Protein AF-A0A497QRM3-F1 (afdb_monomer)

Structure (mmCIF, N/CA/C/O backbone):
data_AF-A0A497QRM3-F1
#
_entry.id   AF-A0A497QRM3-F1
#
loop_
_atom_site.group_PDB
_atom_site.id
_atom_site.type_symbol
_atom_site.label_atom_id
_atom_site.label_alt_id
_atom_site.label_comp_id
_atom_site.label_asym_id
_atom_site.label_entity_id
_atom_site.label_seq_id
_atom_site.pdbx_PDB_ins_code
_atom_site.Cartn_x
_atom_site.Cartn_y
_atom_site.Cartn_z
_atom_site.occupancy
_atom_site.B_iso_or_equiv
_atom_site.auth_seq_id
_atom_site.auth_comp_id
_atom_site.auth_asym_id
_atom_site.auth_atom_id
_atom_site.pdbx_PDB_model_num
ATOM 1 N N . MET A 1 1 ? -34.337 -1.197 5.420 1.00 58.81 1 MET A N 1
ATOM 2 C CA . MET A 1 1 ? -33.550 -1.291 4.171 1.00 58.81 1 MET A CA 1
ATOM 3 C C . MET A 1 1 ? -32.220 -1.954 4.493 1.00 58.81 1 MET A C 1
ATOM 5 O O . MET A 1 1 ? -31.544 -1.478 5.399 1.00 58.81 1 MET A O 1
ATOM 9 N N . LEU A 1 2 ? -31.901 -3.065 3.823 1.00 66.12 2 LEU A N 1
ATOM 10 C CA . LEU A 1 2 ? -30.620 -3.766 3.937 1.00 66.12 2 LEU A CA 1
ATOM 11 C C . LEU A 1 2 ? -29.773 -3.388 2.720 1.00 66.12 2 LEU A C 1
ATOM 13 O O . LEU A 1 2 ? -30.193 -3.632 1.592 1.00 66.12 2 LEU A O 1
ATOM 17 N N . VAL A 1 3 ? -28.599 -2.804 2.939 1.00 78.94 3 VAL A N 1
ATOM 18 C CA . VAL A 1 3 ? -27.623 -2.558 1.869 1.00 78.94 3 VAL A CA 1
ATOM 19 C C . VAL A 1 3 ? -26.417 -3.442 2.137 1.00 78.94 3 VAL A C 1
ATOM 21 O O . VAL A 1 3 ? -25.733 -3.263 3.143 1.00 78.94 3 VAL A O 1
ATOM 24 N N . ALA A 1 4 ? -26.168 -4.405 1.250 1.00 84.12 4 ALA A N 1
ATOM 25 C CA . ALA A 1 4 ? -25.024 -5.300 1.346 1.00 84.12 4 ALA A CA 1
ATOM 26 C C . ALA A 1 4 ? -23.998 -4.976 0.253 1.00 84.12 4 ALA A C 1
ATOM 28 O O . ALA A 1 4 ? -24.329 -4.944 -0.931 1.00 84.12 4 ALA A O 1
ATOM 29 N N . ARG A 1 5 ? -22.736 -4.769 0.638 1.00 90.69 5 ARG A N 1
ATOM 30 C CA . ARG A 1 5 ? -21.610 -4.576 -0.285 1.00 90.69 5 ARG A CA 1
ATOM 31 C C . ARG A 1 5 ? -20.596 -5.689 -0.069 1.00 90.69 5 ARG A C 1
ATOM 33 O O . ARG A 1 5 ? -20.066 -5.834 1.029 1.00 90.69 5 ARG A O 1
ATOM 40 N N . THR A 1 6 ? -20.303 -6.454 -1.118 1.00 92.62 6 THR A N 1
ATOM 41 C CA . THR A 1 6 ? -19.257 -7.487 -1.089 1.00 92.62 6 THR A CA 1
ATOM 42 C C . THR A 1 6 ? -18.075 -7.060 -1.947 1.00 92.62 6 THR A C 1
ATOM 44 O O . THR A 1 6 ? -18.262 -6.682 -3.099 1.00 92.62 6 THR A O 1
ATOM 47 N N . PHE A 1 7 ? -16.863 -7.137 -1.404 1.00 94.56 7 PHE A N 1
ATOM 48 C CA . PHE A 1 7 ? -15.629 -6.796 -2.115 1.00 94.56 7 PHE A CA 1
ATOM 49 C C . PHE A 1 7 ? -14.446 -7.629 -1.612 1.00 94.56 7 PHE A C 1
ATOM 51 O O . PHE A 1 7 ? -14.543 -8.322 -0.597 1.00 94.56 7 PHE A O 1
ATOM 58 N N . LYS A 1 8 ? -13.325 -7.584 -2.337 1.00 97.06 8 LYS A N 1
ATOM 59 C CA . LYS A 1 8 ? -12.059 -8.180 -1.897 1.00 97.06 8 LYS A CA 1
ATOM 60 C C . LYS A 1 8 ? -11.107 -7.088 -1.423 1.00 97.06 8 LYS A C 1
ATOM 62 O O . LYS A 1 8 ? -11.097 -5.991 -1.976 1.00 97.06 8 LYS A O 1
ATOM 67 N N . ARG A 1 9 ? -10.289 -7.389 -0.419 1.00 96.94 9 ARG A N 1
ATOM 68 C CA . ARG A 1 9 ? -9.203 -6.516 0.037 1.00 96.94 9 ARG A CA 1
ATOM 69 C C . ARG A 1 9 ? -7.973 -7.323 0.416 1.00 96.94 9 ARG A C 1
ATOM 71 O O . ARG A 1 9 ? -8.092 -8.479 0.811 1.00 96.94 9 ARG A O 1
ATOM 78 N N . ILE A 1 10 ? -6.814 -6.684 0.372 1.00 98.19 10 ILE A N 1
ATOM 79 C CA . ILE A 1 10 ? -5.577 -7.190 0.959 1.00 98.19 10 ILE A CA 1
ATOM 80 C C . ILE A 1 10 ? -5.345 -6.406 2.249 1.00 98.19 10 ILE A C 1
ATOM 82 O O . ILE A 1 10 ? -5.190 -5.186 2.211 1.00 98.19 10 ILE A O 1
ATOM 86 N N . LYS A 1 11 ? -5.367 -7.089 3.394 1.00 97.88 11 LYS A N 1
ATOM 87 C CA . LYS A 1 11 ? -5.020 -6.517 4.699 1.00 97.88 11 LYS A CA 1
ATOM 88 C C . LYS A 1 11 ? -3.548 -6.791 4.972 1.00 97.88 11 LYS A C 1
ATOM 90 O O . LYS A 1 11 ? -3.123 -7.941 4.919 1.00 97.88 11 LYS A O 1
ATOM 95 N N . ILE A 1 12 ? -2.794 -5.741 5.270 1.00 98.00 12 ILE A N 1
ATOM 96 C CA . ILE A 1 12 ? -1.349 -5.807 5.479 1.00 98.00 12 ILE A CA 1
ATOM 97 C C . ILE A 1 12 ? -1.048 -5.260 6.866 1.00 98.00 12 ILE A C 1
ATOM 99 O O . ILE A 1 12 ? -1.447 -4.145 7.195 1.00 98.00 12 ILE A O 1
ATOM 103 N N . GLN A 1 13 ? -0.347 -6.047 7.670 1.00 97.62 13 GLN A N 1
ATOM 104 C CA . GLN A 1 13 ? 0.251 -5.611 8.922 1.00 97.62 13 GLN A CA 1
ATOM 105 C C . GLN A 1 13 ? 1.753 -5.479 8.709 1.00 97.62 13 GLN A C 1
ATOM 107 O O . GLN A 1 13 ? 2.416 -6.421 8.272 1.00 97.62 13 GLN A O 1
ATOM 112 N N . ALA A 1 14 ? 2.282 -4.302 9.015 1.00 95.62 14 ALA A N 1
ATOM 113 C CA . ALA A 1 14 ? 3.684 -3.992 8.841 1.00 95.62 14 ALA A CA 1
ATOM 114 C C . ALA A 1 14 ? 4.231 -3.222 10.040 1.00 95.62 14 ALA A C 1
ATOM 116 O O . ALA A 1 14 ? 3.503 -2.542 10.762 1.00 95.62 14 ALA A O 1
ATOM 117 N N . LYS A 1 15 ? 5.543 -3.293 10.224 1.00 94.06 15 LYS A N 1
ATOM 118 C CA . LYS A 1 15 ? 6.287 -2.550 11.232 1.00 94.06 15 LYS A CA 1
ATOM 119 C C . LYS A 1 15 ? 7.339 -1.692 10.548 1.00 94.06 15 LYS A C 1
ATOM 121 O O . LYS A 1 15 ? 8.057 -2.166 9.674 1.00 94.06 15 LYS A O 1
ATOM 126 N N . THR A 1 16 ? 7.465 -0.444 10.976 1.00 90.38 16 THR A N 1
ATOM 127 C CA . THR A 1 16 ? 8.602 0.411 10.624 1.00 90.38 16 THR A CA 1
ATOM 128 C C . THR A 1 16 ? 9.334 0.815 11.900 1.00 90.38 16 THR A C 1
ATOM 130 O O . THR A 1 16 ? 8.678 1.261 12.840 1.00 90.38 16 THR A O 1
ATOM 133 N N . PRO A 1 17 ? 10.666 0.647 12.007 1.00 87.06 17 PRO A N 1
ATOM 134 C CA . PRO A 1 17 ? 11.413 1.190 13.139 1.00 87.06 17 PRO A CA 1
ATOM 135 C C . PRO A 1 17 ? 11.273 2.713 13.206 1.00 87.06 17 PRO A C 1
ATOM 137 O O . PRO A 1 17 ? 10.992 3.270 14.262 1.00 87.06 17 PRO A O 1
ATOM 140 N N . ILE A 1 18 ? 11.419 3.370 12.054 1.00 86.94 18 ILE A N 1
ATOM 141 C CA . ILE A 1 18 ? 11.209 4.802 11.876 1.00 86.94 18 ILE A CA 1
ATOM 142 C C . ILE A 1 18 ? 10.975 5.091 10.392 1.00 86.94 18 ILE A C 1
ATOM 144 O O . ILE A 1 18 ? 11.710 4.586 9.551 1.00 86.94 18 ILE A O 1
ATOM 148 N N . ALA A 1 19 ? 10.000 5.926 10.049 1.00 83.50 19 ALA A N 1
ATOM 149 C CA . ALA A 1 19 ? 9.805 6.482 8.711 1.00 83.50 19 ALA A CA 1
ATOM 150 C C . ALA A 1 19 ? 9.726 8.009 8.808 1.00 83.50 19 ALA A C 1
ATOM 152 O O . ALA A 1 19 ? 9.001 8.535 9.653 1.00 83.50 19 ALA A O 1
ATOM 153 N N . LYS A 1 20 ? 10.488 8.716 7.962 1.00 77.75 20 LYS A N 1
ATOM 154 C CA . LYS A 1 20 ? 10.635 10.181 7.999 1.00 77.75 20 LYS A CA 1
ATOM 155 C C . LYS A 1 20 ? 10.059 10.848 6.738 1.00 77.75 20 LYS A C 1
ATOM 157 O O . LYS A 1 20 ? 10.139 10.257 5.655 1.00 77.75 20 LYS A O 1
ATOM 162 N N . PRO A 1 21 ? 9.511 12.074 6.848 1.00 67.38 21 PRO A N 1
ATOM 163 C CA . PRO A 1 21 ? 9.055 12.851 5.700 1.00 67.38 21 PRO A CA 1
ATOM 164 C C . PRO A 1 21 ? 10.223 13.206 4.775 1.00 67.38 21 PRO A C 1
ATOM 166 O O . PRO A 1 21 ? 11.391 13.204 5.170 1.00 67.38 21 PRO A O 1
ATOM 169 N N . GLY A 1 22 ? 9.914 13.478 3.507 1.00 59.09 22 GLY A N 1
ATOM 170 C CA . GLY A 1 22 ? 10.913 13.964 2.561 1.00 59.09 22 GLY A CA 1
ATOM 171 C C . GLY A 1 22 ? 11.221 15.435 2.827 1.00 59.09 22 GLY A C 1
ATOM 172 O O . GLY A 1 22 ? 10.291 16.235 2.815 1.00 59.09 22 GLY A O 1
ATOM 173 N N . ASN A 1 23 ? 12.498 15.785 3.039 1.00 49.03 23 ASN A N 1
ATOM 174 C CA . ASN A 1 23 ? 12.939 17.172 3.226 1.00 49.03 23 ASN A CA 1
ATOM 175 C C . ASN A 1 23 ? 12.412 18.066 2.089 1.00 49.03 23 ASN A C 1
ATOM 177 O O . ASN A 1 23 ? 12.850 17.934 0.944 1.00 49.03 23 ASN A O 1
ATOM 181 N N . GLY A 1 24 ? 11.519 19.001 2.411 1.00 42.22 24 GLY A N 1
ATOM 182 C CA . GLY A 1 24 ? 11.234 20.143 1.552 1.00 42.22 24 GLY A CA 1
ATOM 183 C C . GLY A 1 24 ? 12.350 21.166 1.730 1.00 42.22 24 GLY A C 1
ATOM 184 O O . GLY A 1 24 ? 12.341 21.919 2.693 1.00 42.22 24 GLY A O 1
ATOM 185 N N . VAL A 1 25 ? 13.331 21.186 0.826 1.00 35.75 25 VAL A N 1
ATOM 186 C CA . VAL A 1 25 ? 14.406 22.202 0.836 1.00 35.75 25 VAL A CA 1
ATOM 187 C C . VAL A 1 25 ? 13.917 23.535 0.233 1.00 35.75 25 VAL A C 1
ATOM 189 O O . VAL A 1 25 ? 14.656 24.509 0.180 1.00 35.75 25 VAL A O 1
ATOM 192 N N . ILE A 1 26 ? 12.658 23.618 -0.212 1.00 32.72 26 ILE A N 1
ATOM 193 C CA . ILE A 1 26 ? 12.137 24.766 -0.962 1.00 32.72 26 ILE A CA 1
ATOM 194 C C . ILE A 1 26 ? 10.894 25.324 -0.263 1.00 32.72 26 ILE A C 1
ATOM 196 O O . ILE A 1 26 ? 9.884 24.631 -0.132 1.00 32.72 26 ILE A O 1
ATOM 200 N N . ARG A 1 27 ? 10.952 26.598 0.156 1.00 30.22 27 ARG A N 1
ATOM 201 C CA . ARG A 1 27 ? 9.766 27.389 0.537 1.00 30.22 27 ARG A CA 1
ATOM 202 C C . ARG A 1 27 ? 8.750 27.340 -0.611 1.00 30.22 27 ARG A C 1
ATOM 204 O O . ARG A 1 27 ? 9.076 27.740 -1.720 1.00 30.22 27 ARG A O 1
ATOM 211 N N . GLY A 1 28 ? 7.536 26.862 -0.342 1.00 35.69 28 GLY A N 1
ATOM 212 C CA . GLY A 1 28 ? 6.457 26.789 -1.339 1.00 35.69 28 GLY A CA 1
ATOM 213 C C . GLY A 1 28 ? 6.497 25.568 -2.268 1.00 35.69 28 GLY A C 1
ATOM 214 O O . GLY A 1 28 ? 5.589 25.399 -3.074 1.00 35.69 28 GLY A O 1
ATOM 215 N N . GLY A 1 29 ? 7.496 24.686 -2.149 1.00 32.06 29 GLY A N 1
ATOM 216 C CA . GLY A 1 29 ? 7.465 23.370 -2.790 1.00 32.06 29 GLY A CA 1
ATOM 217 C C . GLY A 1 29 ? 6.672 22.390 -1.930 1.00 32.06 29 GLY A C 1
ATOM 218 O O . GLY A 1 29 ? 6.820 22.419 -0.711 1.00 32.06 29 GLY A O 1
ATOM 219 N N . ASN A 1 30 ? 5.845 21.537 -2.549 1.00 36.41 30 ASN A N 1
ATOM 220 C CA . ASN A 1 30 ? 5.084 20.470 -1.886 1.00 36.41 30 ASN A CA 1
ATOM 221 C C . ASN A 1 30 ? 5.940 19.781 -0.816 1.00 36.41 30 ASN A C 1
ATOM 223 O O . ASN A 1 30 ? 6.781 18.935 -1.130 1.00 36.41 30 ASN A O 1
ATOM 227 N N . THR A 1 31 ? 5.731 20.136 0.452 1.00 44.78 31 THR A N 1
ATOM 228 C CA . THR A 1 31 ? 6.299 19.400 1.570 1.00 44.78 31 THR A CA 1
ATOM 229 C C . THR A 1 31 ? 5.762 17.983 1.441 1.00 44.78 31 THR A C 1
ATOM 231 O O . THR A 1 31 ? 4.558 17.734 1.533 1.00 44.78 31 THR A O 1
ATOM 234 N N . THR A 1 32 ? 6.641 17.029 1.126 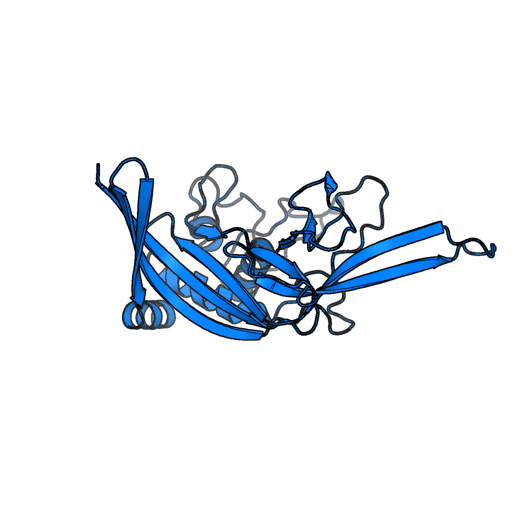1.00 51.91 32 THR A N 1
ATOM 235 C CA . THR A 1 32 ? 6.310 15.601 1.132 1.00 51.91 32 THR A CA 1
ATOM 236 C C . THR A 1 32 ? 6.131 15.153 2.576 1.00 51.91 32 THR A C 1
ATOM 238 O O . THR A 1 32 ? 6.960 14.450 3.154 1.00 51.91 32 THR A O 1
ATOM 241 N N . ASN A 1 33 ? 5.036 15.618 3.169 1.00 60.91 33 ASN A N 1
ATOM 242 C CA . ASN A 1 33 ? 4.588 15.268 4.495 1.00 60.91 33 ASN A CA 1
ATOM 243 C C . ASN A 1 33 ? 4.260 13.777 4.491 1.00 60.91 33 ASN A C 1
ATOM 245 O O . ASN A 1 33 ? 3.348 13.329 3.792 1.00 60.91 33 ASN A O 1
ATOM 249 N N . LEU A 1 34 ? 5.006 13.009 5.282 1.00 71.06 34 L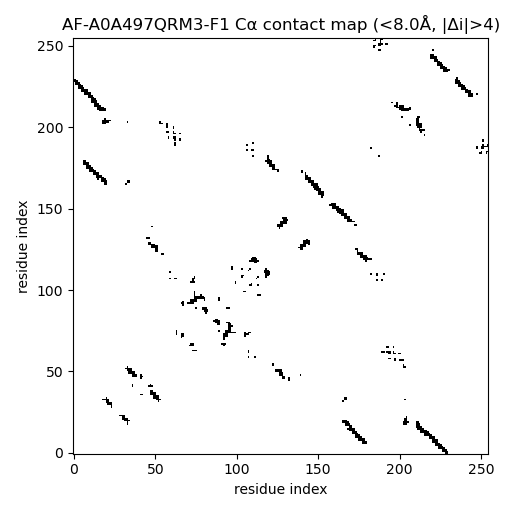EU A N 1
ATOM 250 C CA . LEU A 1 34 ? 4.671 11.619 5.581 1.00 71.06 34 LEU A CA 1
ATOM 251 C C . LEU A 1 34 ? 3.338 11.536 6.337 1.00 71.06 34 LEU A C 1
ATOM 253 O O . LEU A 1 34 ? 2.566 10.604 6.129 1.00 71.06 34 LEU A O 1
ATOM 257 N N . LEU A 1 35 ? 3.073 12.539 7.177 1.00 72.94 35 LEU A N 1
ATOM 258 C CA . LEU A 1 35 ? 1.853 12.701 7.952 1.00 72.94 35 LEU A CA 1
ATOM 259 C C . LEU A 1 35 ? 1.145 13.995 7.555 1.00 72.94 35 LEU A C 1
ATOM 261 O O . LEU A 1 35 ? 1.702 15.077 7.717 1.00 72.94 35 LEU A O 1
ATOM 265 N N . LEU A 1 36 ? -0.092 13.892 7.076 1.00 73.81 36 LEU A N 1
ATOM 266 C CA . LEU A 1 36 ? -0.973 15.041 6.868 1.00 73.81 36 LEU A CA 1
ATOM 267 C C . LEU A 1 36 ? -1.900 15.188 8.077 1.00 73.81 36 LEU A C 1
ATOM 269 O O . LEU A 1 36 ? -2.546 14.213 8.456 1.00 73.81 36 LEU A O 1
ATOM 273 N N . ALA A 1 37 ? -1.979 16.375 8.680 1.00 70.56 37 ALA A N 1
ATOM 274 C CA . ALA A 1 37 ? -2.951 16.635 9.741 1.00 70.56 37 ALA A CA 1
ATOM 275 C C . ALA A 1 37 ? -4.377 16.443 9.199 1.00 70.56 37 ALA A C 1
ATOM 277 O O . ALA A 1 37 ? -4.728 17.005 8.167 1.00 70.56 37 ALA A O 1
ATOM 278 N N . TYR A 1 38 ? -5.182 15.620 9.875 1.00 62.25 38 TYR A N 1
ATOM 279 C CA . TYR A 1 38 ? -6.547 15.304 9.442 1.00 62.25 38 TYR A CA 1
ATOM 280 C C . TYR A 1 38 ? -7.540 16.441 9.757 1.00 62.25 38 TYR A C 1
ATOM 282 O O . TYR A 1 38 ? -8.545 16.568 9.073 1.00 62.25 38 TYR A O 1
ATOM 290 N N . ASN A 1 39 ? -7.220 17.301 10.736 1.00 58.09 39 ASN A N 1
ATOM 291 C CA . ASN A 1 39 ? -7.939 18.539 11.059 1.00 58.09 39 ASN A CA 1
ATOM 292 C C . ASN A 1 39 ? -6.923 19.695 11.144 1.00 58.09 39 ASN A C 1
ATOM 294 O O . ASN A 1 39 ? -6.034 19.656 11.998 1.00 58.09 39 ASN A O 1
ATOM 298 N N . GLU A 1 40 ? -7.050 20.726 10.302 1.00 45.75 40 GLU A N 1
ATOM 299 C CA . GLU A 1 40 ? -6.100 21.859 10.223 1.00 45.75 40 GLU A CA 1
ATOM 300 C C . GLU A 1 40 ? -5.944 22.614 11.559 1.00 45.75 40 GLU A C 1
ATOM 302 O O . GLU A 1 40 ? -4.863 23.091 11.892 1.00 45.75 40 GLU A O 1
ATOM 307 N N . GLN A 1 41 ? -6.983 22.632 12.402 1.00 41.19 41 GLN A N 1
ATOM 308 C CA . GLN A 1 41 ? -6.960 23.292 13.718 1.00 41.19 41 GLN A CA 1
ATOM 309 C C . GLN A 1 41 ? -6.201 22.522 14.821 1.00 41.19 41 GLN A C 1
ATOM 311 O O . GLN A 1 41 ? -6.084 23.012 15.957 1.00 41.19 41 GLN A O 1
ATOM 316 N N . ALA A 1 42 ? -5.715 21.313 14.524 1.00 43.66 42 ALA A N 1
ATOM 317 C CA . ALA A 1 42 ? -5.073 20.425 15.489 1.00 43.66 42 ALA A CA 1
ATOM 318 C C . ALA A 1 42 ? -3.548 20.368 15.360 1.00 43.66 42 ALA A C 1
ATOM 320 O O . ALA A 1 42 ? -2.919 19.778 16.229 1.00 43.66 42 ALA A O 1
ATOM 321 N N . GLU A 1 43 ? -2.931 20.960 14.332 1.00 44.91 43 GLU A N 1
ATOM 322 C CA . GLU A 1 43 ? -1.500 20.779 14.088 1.00 44.91 43 GLU A CA 1
ATOM 323 C C . GLU A 1 43 ? -0.643 21.148 15.317 1.00 44.91 43 GLU A C 1
ATOM 325 O O . GLU A 1 43 ? -0.494 22.307 15.692 1.00 44.91 43 GLU A O 1
ATOM 330 N N . GLY A 1 44 ? -0.064 20.132 15.967 1.00 49.69 44 GLY A N 1
ATOM 331 C CA . GLY A 1 44 ? 0.808 20.308 17.135 1.00 49.69 44 GLY A CA 1
ATOM 332 C C . GLY A 1 44 ? 0.109 20.270 18.494 1.00 49.69 44 GLY A C 1
ATOM 333 O O . GLY A 1 44 ? 0.789 20.435 19.502 1.00 49.69 44 GLY A O 1
ATOM 334 N N . LYS A 1 45 ? -1.202 20.005 18.551 1.00 51.72 45 LYS A N 1
ATOM 335 C CA . LYS A 1 45 ? -1.936 19.787 19.807 1.00 51.72 45 LYS A CA 1
ATOM 336 C C . LYS A 1 45 ? -1.922 18.308 20.212 1.00 51.72 45 LYS A C 1
ATOM 338 O O . LYS A 1 45 ? -1.960 17.413 19.359 1.00 51.72 45 LYS A O 1
ATOM 343 N N . ALA A 1 46 ? -1.915 18.040 21.519 1.00 49.00 46 ALA A N 1
ATOM 344 C CA . ALA A 1 46 ? -2.224 16.713 22.048 1.00 49.00 46 ALA A CA 1
ATOM 345 C C . ALA A 1 46 ? -3.611 16.282 21.527 1.00 49.00 46 ALA A C 1
ATOM 347 O O . ALA A 1 46 ? -4.562 17.051 21.614 1.00 49.00 46 ALA A O 1
ATOM 348 N N . GLY A 1 47 ? -3.718 15.097 20.919 1.00 57.38 47 GLY A N 1
ATOM 349 C CA . GLY A 1 47 ? -4.963 14.607 20.303 1.00 57.38 47 GLY A CA 1
ATOM 350 C C . GLY A 1 47 ? -5.010 14.679 18.772 1.00 57.38 47 GLY A C 1
ATOM 351 O O . GLY A 1 47 ? -6.006 14.276 18.176 1.00 57.38 47 GLY A O 1
ATOM 352 N N . SER A 1 48 ? -3.954 15.175 18.120 1.00 74.75 48 SER A N 1
ATOM 353 C CA . SER A 1 48 ? -3.897 15.276 16.657 1.00 74.75 48 SER A CA 1
ATOM 354 C C . SER A 1 48 ? -4.007 13.918 15.959 1.00 74.75 48 SER A C 1
ATOM 356 O O . SER A 1 48 ? -3.280 12.979 16.291 1.00 74.75 48 SER A O 1
ATOM 358 N N . ARG A 1 49 ? -4.860 13.858 14.932 1.00 82.81 49 ARG A N 1
ATOM 359 C CA . ARG A 1 49 ? -4.979 12.729 14.003 1.00 82.81 49 ARG A CA 1
ATOM 360 C C . ARG A 1 49 ? -4.208 13.029 12.728 1.00 82.81 49 ARG A C 1
ATOM 362 O O . ARG A 1 49 ? -4.292 14.141 12.201 1.00 82.81 49 ARG A O 1
ATOM 369 N N . TYR A 1 50 ? -3.498 12.034 12.216 1.00 84.50 50 TYR A N 1
ATOM 370 C CA . TYR A 1 50 ? -2.694 12.164 11.011 1.00 84.50 50 TYR A CA 1
ATOM 371 C C . TYR A 1 50 ? -3.050 11.100 9.991 1.00 84.50 50 TYR A C 1
ATOM 373 O O . TYR A 1 50 ? -3.133 9.925 10.323 1.00 84.50 50 TYR A O 1
ATOM 381 N N . MET A 1 51 ? -3.190 11.499 8.735 1.00 86.94 51 MET A N 1
ATOM 382 C CA . MET A 1 51 ? -3.243 10.573 7.616 1.00 86.94 51 MET A CA 1
ATOM 383 C C . MET A 1 51 ? -1.824 10.256 7.147 1.00 86.94 51 MET A C 1
ATOM 385 O O . MET A 1 51 ? -1.051 11.153 6.800 1.00 86.94 51 MET A O 1
ATOM 389 N N . VAL A 1 52 ? -1.497 8.972 7.106 1.00 87.31 52 VAL A N 1
ATOM 390 C CA . VAL A 1 52 ? -0.227 8.452 6.604 1.00 87.31 52 VAL A CA 1
ATOM 391 C C . VAL A 1 52 ? -0.221 8.464 5.071 1.00 87.31 52 VAL A C 1
ATOM 393 O O . VAL A 1 52 ? -1.132 7.943 4.427 1.00 87.31 52 VAL A O 1
ATOM 396 N N . LYS A 1 53 ? 0.832 9.030 4.473 1.00 85.69 53 LYS A N 1
ATOM 397 C CA . LYS A 1 53 ? 1.016 9.142 3.017 1.00 85.69 53 LYS A CA 1
ATOM 398 C C . LYS A 1 53 ? 2.133 8.235 2.491 1.00 85.69 53 LYS A C 1
ATOM 400 O O . LYS A 1 53 ? 2.992 7.747 3.218 1.00 85.69 53 LYS A O 1
ATOM 405 N N . GLY A 1 54 ? 2.140 8.024 1.175 1.00 85.56 54 GLY A N 1
ATOM 406 C CA . GLY A 1 54 ? 3.263 7.407 0.459 1.00 85.56 54 GLY A CA 1
ATOM 407 C C . GLY A 1 54 ? 3.222 5.883 0.307 1.00 85.56 54 GLY A C 1
ATOM 408 O O . GLY A 1 54 ? 3.985 5.367 -0.501 1.00 85.56 54 GLY A O 1
ATOM 409 N N . LEU A 1 55 ? 2.307 5.164 0.971 1.00 90.06 55 LEU A N 1
ATOM 410 C CA . LEU A 1 55 ? 2.184 3.699 0.839 1.00 90.06 55 LEU A CA 1
ATOM 411 C C . LEU A 1 55 ? 1.884 3.258 -0.604 1.00 90.06 55 LEU A C 1
ATOM 413 O O . LEU A 1 55 ? 2.542 2.364 -1.131 1.00 90.06 55 LEU A O 1
ATOM 417 N N . ARG A 1 56 ? 0.956 3.944 -1.288 1.00 91.50 56 ARG A N 1
ATOM 418 C CA . ARG A 1 56 ? 0.648 3.679 -2.706 1.00 91.50 56 ARG A CA 1
ATOM 419 C C . ARG A 1 56 ? 1.847 3.932 -3.622 1.00 91.50 56 ARG A C 1
ATOM 421 O O . ARG A 1 56 ? 2.083 3.161 -4.547 1.00 91.50 56 ARG A O 1
ATOM 428 N N . GLY A 1 57 ? 2.589 5.012 -3.373 1.00 88.38 57 GLY A N 1
ATOM 429 C CA . GLY A 1 57 ? 3.790 5.351 -4.141 1.00 88.38 57 GLY A CA 1
ATOM 430 C C . GLY A 1 57 ? 4.901 4.323 -3.935 1.00 88.38 57 GLY A C 1
ATOM 431 O O . GLY A 1 57 ? 5.522 3.888 -4.897 1.00 88.38 57 GLY A O 1
ATOM 432 N N . MET A 1 58 ? 5.087 3.867 -2.696 1.00 89.31 58 MET A N 1
ATOM 433 C CA . MET A 1 58 ? 6.036 2.809 -2.361 1.00 89.31 58 MET A CA 1
ATOM 434 C C . MET A 1 58 ? 5.698 1.497 -3.070 1.00 89.31 58 MET A C 1
ATOM 436 O O . MET A 1 58 ? 6.584 0.910 -3.681 1.00 89.31 58 MET A O 1
ATOM 440 N N . LEU A 1 59 ? 4.426 1.077 -3.073 1.00 94.38 59 LEU A N 1
ATOM 441 C CA . LEU A 1 59 ? 4.003 -0.096 -3.841 1.00 94.38 59 LEU A CA 1
ATOM 442 C C . LEU A 1 59 ? 4.251 0.089 -5.346 1.00 94.38 59 LEU A C 1
ATOM 444 O O . LEU A 1 59 ? 4.761 -0.820 -5.989 1.00 94.38 59 LEU A O 1
ATOM 448 N N . ASN A 1 60 ? 3.947 1.265 -5.910 1.00 91.50 60 ASN A N 1
ATOM 449 C CA . ASN A 1 60 ? 4.230 1.549 -7.321 1.00 91.50 60 ASN A CA 1
ATOM 450 C C . ASN A 1 60 ? 5.721 1.361 -7.650 1.00 91.50 60 ASN A C 1
ATOM 452 O O . ASN A 1 60 ? 6.051 0.734 -8.653 1.00 91.50 60 ASN A O 1
ATOM 456 N N . HIS A 1 61 ? 6.617 1.870 -6.801 1.00 89.69 61 HIS A N 1
ATOM 457 C CA . HIS A 1 61 ? 8.057 1.681 -6.978 1.00 89.69 61 HIS A CA 1
ATOM 458 C C . HIS A 1 61 ? 8.488 0.226 -6.769 1.00 89.69 61 HIS A C 1
ATOM 460 O O . HIS A 1 61 ? 9.345 -0.252 -7.506 1.00 89.69 61 HIS A O 1
ATOM 466 N N . ALA A 1 62 ? 7.875 -0.497 -5.828 1.00 92.88 62 ALA A N 1
ATOM 467 C CA . ALA A 1 62 ? 8.166 -1.911 -5.596 1.00 92.88 62 ALA A CA 1
ATOM 468 C C . ALA A 1 62 ? 7.780 -2.763 -6.812 1.00 92.88 62 ALA A C 1
ATOM 470 O O . ALA A 1 62 ? 8.567 -3.587 -7.265 1.00 92.88 62 ALA A O 1
ATOM 471 N N . MET A 1 63 ? 6.616 -2.496 -7.408 1.00 94.06 63 MET A N 1
ATOM 472 C CA . MET A 1 63 ? 6.179 -3.136 -8.652 1.00 94.06 63 MET A CA 1
ATOM 473 C C . MET A 1 63 ? 7.118 -2.814 -9.822 1.00 94.06 63 MET A C 1
ATOM 475 O O . MET A 1 63 ? 7.407 -3.692 -10.628 1.00 94.06 63 MET A O 1
ATOM 479 N N . MET A 1 64 ? 7.617 -1.576 -9.920 1.00 91.38 64 MET A N 1
ATOM 480 C CA . MET A 1 64 ? 8.600 -1.198 -10.943 1.00 91.38 64 MET A CA 1
ATOM 481 C C . MET A 1 64 ? 9.929 -1.944 -10.775 1.00 91.38 64 MET A C 1
ATOM 483 O O . MET A 1 64 ? 10.448 -2.472 -11.752 1.00 91.38 64 MET A O 1
ATOM 487 N N . ALA A 1 65 ? 10.454 -2.017 -9.550 1.00 91.00 65 ALA A N 1
ATOM 488 C CA . ALA A 1 65 ? 11.697 -2.728 -9.258 1.00 91.00 65 ALA A CA 1
ATOM 489 C C . ALA A 1 65 ? 11.570 -4.237 -9.524 1.00 91.00 65 ALA A C 1
ATOM 491 O O . ALA A 1 65 ? 12.447 -4.826 -10.151 1.00 91.00 65 ALA A O 1
ATOM 492 N N . LEU A 1 66 ? 10.447 -4.842 -9.121 1.00 93.12 66 LEU A N 1
ATOM 493 C CA . LEU A 1 66 ? 10.146 -6.245 -9.402 1.00 93.12 66 LEU A CA 1
ATOM 494 C C . LEU A 1 66 ? 10.073 -6.521 -10.911 1.00 93.12 66 LEU A C 1
ATOM 496 O O . LEU A 1 66 ? 10.663 -7.486 -11.384 1.00 93.12 66 LEU A O 1
ATOM 500 N N . ALA A 1 67 ? 9.374 -5.672 -11.671 1.00 91.44 67 ALA A N 1
ATOM 501 C CA . ALA A 1 67 ? 9.282 -5.819 -13.122 1.00 91.44 67 ALA A CA 1
ATOM 502 C C . ALA A 1 67 ? 10.663 -5.740 -13.789 1.00 91.44 67 ALA A C 1
ATOM 504 O O . ALA A 1 67 ? 10.993 -6.598 -14.605 1.00 91.44 67 ALA A O 1
ATOM 505 N N . GLN A 1 68 ? 11.495 -4.780 -13.373 1.00 89.19 68 GLN A N 1
ATOM 506 C CA . GLN A 1 68 ? 12.861 -4.636 -13.872 1.00 89.19 68 GLN A CA 1
ATOM 507 C C . GLN A 1 68 ? 13.712 -5.886 -13.597 1.00 89.19 68 GLN A C 1
ATOM 509 O O . GLN A 1 68 ? 14.381 -6.374 -14.502 1.00 89.19 68 GLN A O 1
ATOM 514 N N . GLN A 1 69 ? 13.657 -6.443 -12.382 1.00 89.06 69 GLN A N 1
ATOM 515 C CA . GLN A 1 69 ? 14.381 -7.677 -12.039 1.00 89.06 69 GLN A CA 1
ATOM 516 C C . GLN A 1 69 ? 13.953 -8.886 -12.871 1.00 89.06 69 GLN A C 1
ATOM 518 O O . GLN A 1 69 ? 14.745 -9.798 -13.088 1.00 89.06 69 GLN A O 1
ATOM 523 N N . GLN A 1 70 ? 12.704 -8.900 -13.327 1.00 88.31 70 GLN A N 1
ATOM 524 C CA . GLN A 1 70 ? 12.144 -9.979 -14.132 1.00 88.31 70 GLN A CA 1
ATOM 525 C C . GLN A 1 70 ? 12.248 -9.720 -15.642 1.00 88.31 70 GLN A C 1
ATOM 527 O O . GLN A 1 70 ? 11.714 -10.502 -16.424 1.00 88.31 70 GLN A O 1
ATOM 532 N N . GLY A 1 71 ? 12.897 -8.627 -16.062 1.00 87.56 71 GLY A N 1
ATOM 533 C CA . GLY A 1 71 ? 12.999 -8.251 -17.475 1.00 87.56 71 GLY A CA 1
ATOM 534 C C . GLY A 1 71 ? 11.653 -7.891 -18.114 1.00 87.56 71 GLY A C 1
ATOM 535 O O . GLY A 1 71 ? 11.506 -7.974 -19.329 1.00 87.56 71 GLY A O 1
ATOM 536 N N . ILE A 1 72 ? 10.653 -7.519 -17.309 1.00 88.12 72 ILE A N 1
ATOM 537 C CA . ILE A 1 72 ? 9.322 -7.137 -17.781 1.00 88.12 72 ILE A CA 1
ATOM 538 C C . ILE A 1 72 ? 9.281 -5.626 -17.946 1.00 88.12 72 ILE A C 1
ATOM 540 O O . ILE A 1 72 ? 9.502 -4.873 -16.997 1.00 88.12 72 ILE A O 1
ATOM 544 N N . GLU A 1 73 ? 8.931 -5.182 -19.146 1.00 87.25 73 GLU A N 1
ATOM 545 C CA . GLU A 1 73 ? 8.841 -3.761 -19.435 1.00 87.25 73 GLU A CA 1
ATOM 546 C C . GLU A 1 73 ? 7.616 -3.115 -18.770 1.00 87.25 73 GLU A C 1
ATOM 548 O O . GLU A 1 73 ? 6.487 -3.618 -18.851 1.00 87.25 73 GLU A O 1
ATOM 553 N N . VAL A 1 74 ? 7.826 -1.984 -18.092 1.00 89.25 74 VAL A N 1
ATOM 554 C CA . VAL A 1 74 ? 6.746 -1.216 -17.457 1.00 89.25 74 VAL A CA 1
ATOM 555 C C . VAL A 1 74 ? 6.942 0.290 -17.602 1.00 89.25 74 VAL A C 1
ATOM 557 O O . VAL A 1 74 ? 8.053 0.792 -17.763 1.00 89.25 74 VAL A O 1
ATOM 560 N N . CYS A 1 75 ? 5.850 1.050 -17.467 1.00 87.62 75 CYS A N 1
ATOM 561 C CA . CYS A 1 75 ? 5.930 2.508 -17.454 1.00 87.62 75 CYS A CA 1
ATOM 562 C C . CYS A 1 75 ? 6.783 3.012 -16.281 1.00 87.62 75 CYS A C 1
ATOM 564 O O . CYS A 1 75 ? 6.501 2.706 -15.113 1.00 87.62 75 CYS A O 1
ATOM 566 N N . HIS A 1 76 ? 7.724 3.902 -16.581 1.00 84.44 76 HIS A N 1
ATOM 567 C CA . HIS A 1 76 ? 8.402 4.725 -15.591 1.00 84.44 76 HIS A CA 1
ATOM 568 C C . HIS A 1 76 ? 7.448 5.761 -14.966 1.00 84.44 76 HIS A C 1
ATOM 570 O O . HIS A 1 76 ? 6.322 5.963 -15.421 1.00 84.44 76 HIS A O 1
ATOM 576 N N . SER A 1 77 ? 7.896 6.450 -13.915 1.00 78.94 77 SER A N 1
ATOM 577 C CA . SER A 1 77 ? 7.209 7.628 -13.363 1.00 78.94 77 SER A CA 1
ATOM 578 C C . SER A 1 77 ? 7.487 8.921 -14.142 1.00 78.94 77 SER A C 1
ATOM 580 O O . SER A 1 77 ? 6.867 9.940 -13.861 1.00 78.94 77 SER A O 1
ATOM 582 N N . SER A 1 78 ? 8.421 8.885 -15.097 1.00 79.25 78 SER A N 1
ATOM 583 C CA . SER A 1 78 ? 8.829 10.011 -15.949 1.00 79.25 78 SER A CA 1
ATOM 584 C C . SER A 1 78 ? 8.314 9.782 -17.361 1.00 79.25 78 SER A C 1
ATOM 586 O O . SER A 1 78 ? 8.399 8.667 -17.869 1.00 79.25 78 SER A O 1
ATOM 588 N N . ASP A 1 79 ? 7.800 10.829 -17.987 1.00 79.56 79 ASP A N 1
ATOM 589 C CA . ASP A 1 79 ? 7.411 10.888 -19.398 1.00 79.56 79 ASP A CA 1
ATOM 590 C C . ASP A 1 79 ? 8.591 11.231 -20.328 1.00 79.56 79 ASP A C 1
ATOM 592 O O . ASP A 1 79 ? 8.525 11.002 -21.535 1.00 79.56 79 ASP A O 1
ATOM 596 N N . LYS A 1 80 ? 9.705 11.726 -19.779 1.00 80.00 80 LYS A N 1
ATOM 597 C CA . LYS A 1 80 ? 10.908 12.062 -20.551 1.00 80.00 80 LYS A CA 1
ATOM 598 C C . LYS A 1 80 ? 11.730 10.821 -20.890 1.00 80.00 80 LYS A C 1
ATOM 600 O O . LYS A 1 80 ? 12.113 10.075 -19.989 1.00 80.00 80 LYS A O 1
ATOM 605 N N . ARG A 1 81 ? 12.038 10.650 -22.181 1.00 77.69 81 ARG A N 1
ATOM 606 C CA . ARG A 1 81 ? 12.935 9.602 -22.708 1.00 77.69 81 ARG A CA 1
ATOM 607 C C . ARG A 1 81 ? 14.411 9.967 -22.571 1.00 77.69 81 ARG A C 1
ATOM 609 O O . ARG A 1 81 ? 15.233 9.099 -22.290 1.00 77.69 81 ARG A O 1
ATOM 616 N N . GLU A 1 82 ? 14.730 11.242 -22.747 1.00 83.69 82 GLU A N 1
ATOM 617 C CA . GLU A 1 82 ? 16.096 11.740 -22.922 1.00 83.69 82 GLU A CA 1
ATOM 618 C C . GLU A 1 82 ? 16.241 13.159 -22.354 1.00 83.69 82 GLU A C 1
ATOM 620 O O . GLU A 1 82 ? 15.254 13.872 -22.135 1.00 83.69 82 GLU A O 1
ATOM 625 N N . THR A 1 83 ? 17.478 13.548 -22.046 1.00 81.69 83 THR A N 1
ATOM 626 C CA . THR A 1 83 ? 17.834 14.923 -21.677 1.00 81.69 83 THR A CA 1
ATOM 627 C C . THR A 1 83 ? 17.796 15.837 -22.904 1.00 81.69 83 THR A C 1
ATOM 629 O O . THR A 1 83 ? 17.747 15.376 -24.039 1.00 81.69 83 THR A O 1
ATOM 632 N N . GLN A 1 84 ? 17.904 17.154 -22.695 1.00 78.62 84 GLN A N 1
ATOM 633 C CA . GLN A 1 84 ? 18.089 18.112 -23.799 1.00 78.62 84 GLN A CA 1
ATOM 634 C C . GLN A 1 84 ? 19.370 17.858 -24.617 1.00 78.62 84 GLN A C 1
ATOM 636 O O . GLN A 1 84 ? 19.466 18.320 -25.745 1.00 78.62 84 GLN A O 1
ATOM 641 N N . ALA A 1 85 ? 20.335 17.118 -24.061 1.00 82.31 85 ALA A N 1
ATOM 642 C CA . ALA A 1 85 ? 21.586 16.743 -24.715 1.00 82.31 85 ALA A CA 1
ATOM 643 C C . ALA A 1 85 ? 21.530 15.352 -25.390 1.00 82.31 85 ALA A C 1
ATOM 645 O O . ALA A 1 85 ? 22.574 14.813 -25.742 1.00 82.31 85 ALA A O 1
ATOM 646 N N . GLY A 1 86 ? 20.343 14.739 -25.521 1.00 80.00 86 GLY A N 1
ATOM 647 C CA . GLY A 1 86 ? 20.161 13.433 -26.177 1.00 80.00 86 GLY A CA 1
ATOM 648 C C . GL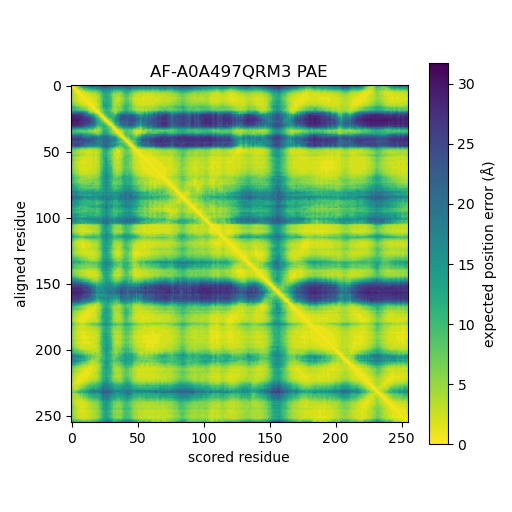Y A 1 86 ? 20.598 12.222 -25.342 1.00 80.00 86 GLY A C 1
ATOM 649 O O . GLY A 1 86 ? 20.733 11.116 -25.858 1.00 80.00 86 GLY A O 1
ATOM 650 N N . VAL A 1 87 ? 20.842 12.398 -24.038 1.00 84.19 87 VAL A N 1
ATOM 651 C CA . VAL A 1 87 ? 21.222 11.285 -23.153 1.00 84.19 87 VAL A CA 1
ATOM 652 C C . VAL A 1 87 ? 19.967 10.569 -22.676 1.00 84.19 87 VAL A C 1
ATOM 654 O O . VAL A 1 87 ? 19.098 11.194 -22.063 1.00 84.19 87 VAL A O 1
ATOM 657 N N . ARG A 1 88 ? 19.885 9.253 -22.903 1.00 80.88 88 ARG A N 1
ATOM 658 C CA . ARG A 1 88 ? 18.774 8.411 -22.438 1.00 80.88 88 ARG A CA 1
ATOM 659 C C . ARG A 1 88 ? 18.617 8.515 -20.915 1.00 80.88 88 ARG A C 1
ATOM 661 O O . ARG A 1 88 ? 19.544 8.236 -20.162 1.00 80.88 88 ARG A O 1
ATOM 668 N N . LEU A 1 89 ? 17.423 8.906 -20.471 1.00 81.50 89 LEU A N 1
ATOM 669 C CA . LEU A 1 89 ? 17.075 9.073 -19.054 1.00 81.50 89 LEU A CA 1
ATOM 670 C C . LEU A 1 89 ? 16.503 7.803 -18.427 1.00 81.50 89 LEU A C 1
ATOM 672 O O . LEU A 1 89 ? 16.593 7.614 -17.216 1.00 81.50 89 LEU A O 1
ATOM 676 N N . LEU A 1 90 ? 15.852 6.972 -19.240 1.00 82.06 90 LEU A N 1
ATOM 677 C CA . LEU A 1 90 ? 15.142 5.793 -18.765 1.00 82.06 90 LEU A CA 1
ATOM 678 C C . LEU A 1 90 ? 16.059 4.567 -18.804 1.00 82.06 90 LEU A C 1
ATOM 680 O O . LEU A 1 90 ? 16.572 4.253 -19.885 1.00 82.06 90 LEU A O 1
ATOM 684 N N . PRO A 1 91 ? 16.233 3.857 -17.673 1.00 80.06 91 PRO A N 1
ATOM 685 C CA . PRO A 1 91 ? 16.952 2.590 -17.655 1.00 80.06 91 PRO A CA 1
ATOM 686 C C . PRO A 1 91 ? 16.295 1.548 -18.569 1.00 80.06 91 PRO A C 1
ATOM 688 O O . PRO A 1 91 ? 15.133 1.679 -18.966 1.00 80.06 91 PRO A O 1
ATOM 691 N N . GLU A 1 92 ? 17.034 0.489 -18.888 1.00 80.50 92 GLU A N 1
ATOM 692 C CA . GLU A 1 92 ? 16.468 -0.675 -19.572 1.00 80.50 92 GLU A CA 1
ATOM 693 C C . GLU A 1 92 ? 15.319 -1.295 -18.760 1.00 80.50 92 GLU A C 1
ATOM 695 O O . GLU A 1 92 ? 15.319 -1.266 -17.527 1.00 80.50 92 GLU A O 1
ATOM 700 N N . GLY A 1 93 ? 14.306 -1.812 -19.464 1.00 80.44 93 GLY A N 1
ATOM 701 C CA . GLY A 1 93 ? 13.064 -2.310 -18.859 1.00 80.44 93 GLY A CA 1
ATOM 702 C C . GLY A 1 93 ? 12.023 -1.228 -18.538 1.00 80.44 93 GLY A C 1
ATOM 703 O O . GLY A 1 93 ? 10.942 -1.551 -18.044 1.00 80.44 93 GLY A O 1
ATOM 704 N N . PHE A 1 94 ? 12.303 0.047 -18.835 1.00 84.62 94 PHE A N 1
ATOM 705 C CA . PHE A 1 94 ? 11.337 1.132 -18.676 1.00 84.62 94 PHE A CA 1
ATOM 706 C C . PHE A 1 94 ? 11.003 1.841 -19.986 1.00 84.62 94 PHE A C 1
ATOM 708 O O . PHE A 1 94 ? 11.884 2.337 -20.690 1.00 84.62 94 PHE A O 1
ATOM 715 N N . HIS A 1 95 ? 9.705 2.024 -20.212 1.00 83.81 95 HIS A N 1
ATOM 716 C CA . HIS A 1 95 ? 9.175 2.956 -21.201 1.00 83.81 95 HIS A CA 1
ATOM 717 C C . HIS A 1 95 ? 8.613 4.213 -20.518 1.00 83.81 95 HIS A C 1
ATOM 719 O O . HIS A 1 95 ? 8.278 4.187 -19.326 1.00 83.81 95 HIS A O 1
ATOM 725 N N . PRO A 1 96 ? 8.487 5.346 -21.231 1.00 83.56 96 PRO A N 1
ATOM 726 C CA . PRO A 1 96 ? 7.956 6.576 -20.653 1.00 83.56 96 PRO A CA 1
ATOM 727 C C . PRO A 1 96 ? 6.581 6.399 -20.038 1.00 83.56 96 PRO A C 1
ATOM 729 O O . PRO A 1 96 ? 5.763 5.601 -20.509 1.00 83.56 96 PRO A O 1
ATOM 732 N N . ASN A 1 97 ? 6.288 7.198 -19.023 1.00 81.62 97 ASN A N 1
ATOM 733 C CA . ASN A 1 97 ? 4.957 7.250 -18.454 1.00 81.62 97 ASN A CA 1
ATOM 734 C C . ASN A 1 97 ? 3.918 7.550 -19.548 1.00 81.62 97 ASN A C 1
ATOM 736 O O . ASN A 1 97 ? 4.102 8.449 -20.362 1.00 81.62 97 ASN A O 1
ATOM 740 N N . GLY A 1 98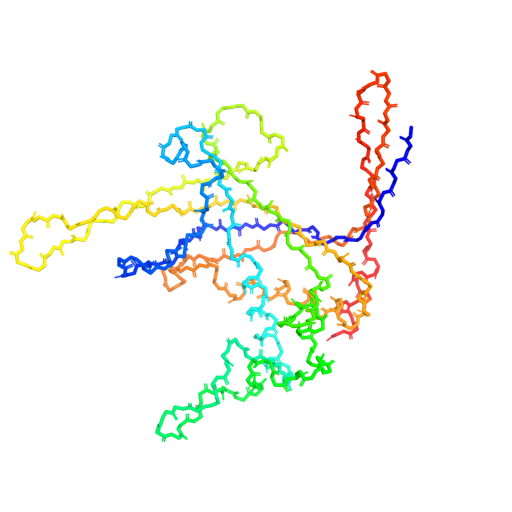 ? 2.840 6.768 -19.583 1.00 75.69 98 GLY A N 1
ATOM 741 C CA . GLY A 1 98 ? 1.766 6.925 -20.563 1.00 75.69 98 GLY A CA 1
ATOM 742 C C . GLY A 1 98 ? 2.050 6.363 -21.958 1.00 75.69 98 GLY A C 1
ATOM 743 O O . GLY A 1 98 ? 1.140 6.364 -22.771 1.00 75.69 98 GLY A O 1
ATOM 744 N N . SER A 1 99 ? 3.236 5.823 -22.251 1.00 81.00 99 SER A N 1
ATOM 745 C CA . SER A 1 99 ? 3.510 5.252 -23.587 1.00 81.00 99 SER A CA 1
ATOM 746 C C . SER A 1 99 ? 2.739 3.964 -23.892 1.00 81.00 99 SER A C 1
ATOM 748 O O . SER A 1 99 ? 2.512 3.669 -25.053 1.00 81.00 99 SER A O 1
ATOM 750 N N . CYS A 1 100 ? 2.259 3.243 -22.875 1.00 80.44 100 CYS A N 1
ATOM 751 C CA . CYS A 1 100 ? 1.336 2.121 -23.073 1.00 80.44 100 CYS A CA 1
ATOM 752 C C . CYS A 1 100 ? -0.131 2.567 -23.229 1.00 80.44 100 CYS A C 1
ATOM 754 O O . CYS A 1 100 ? -1.030 1.741 -23.110 1.00 80.44 100 CYS A O 1
ATOM 756 N N . PHE A 1 101 ? -0.418 3.865 -23.358 1.00 75.31 101 PHE A N 1
ATOM 757 C CA . PHE A 1 101 ? -1.765 4.372 -23.631 1.00 75.31 101 PHE A CA 1
ATOM 758 C C . PHE A 1 101 ? -2.065 4.264 -25.140 1.00 75.31 101 PHE A C 1
ATOM 760 O O . PHE A 1 101 ? -1.175 4.570 -25.929 1.00 75.31 101 PHE A O 1
ATOM 767 N N . PRO A 1 102 ? -3.299 3.908 -25.560 1.00 69.06 102 PRO A N 1
ATOM 768 C CA . PRO A 1 102 ? -4.516 3.715 -24.755 1.00 69.06 102 PRO A CA 1
ATOM 769 C C . PRO A 1 102 ? -4.693 2.333 -24.121 1.00 69.06 102 PRO A C 1
ATOM 771 O O . PRO A 1 102 ? -5.455 2.185 -23.161 1.00 69.06 102 PRO A O 1
ATOM 774 N N . GLU A 1 103 ? -3.973 1.330 -24.602 1.00 71.12 103 GLU A N 1
ATOM 775 C CA . GLU A 1 103 ? -4.278 -0.078 -24.332 1.00 71.12 103 GLU A CA 1
ATOM 776 C C . GLU A 1 103 ? -3.942 -0.523 -22.894 1.00 71.12 103 GLU A C 1
ATOM 778 O O . GLU A 1 103 ? -4.518 -1.471 -22.356 1.00 71.12 103 GLU A O 1
ATOM 783 N N . ASN A 1 104 ? -3.097 0.244 -22.198 1.00 68.75 104 ASN A N 1
ATOM 784 C CA . ASN A 1 104 ? -2.539 -0.053 -20.878 1.00 68.75 104 AS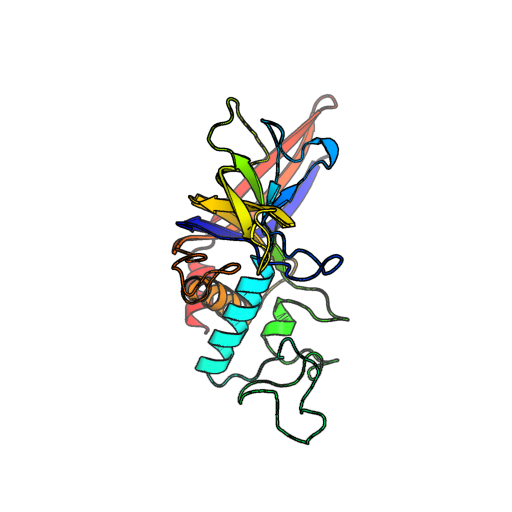N A CA 1
ATOM 785 C C . ASN A 1 104 ? -1.972 -1.470 -20.820 1.00 68.75 104 ASN A C 1
ATOM 787 O O . ASN A 1 104 ? -2.317 -2.254 -19.938 1.00 68.75 104 ASN A O 1
ATOM 791 N N . GLU A 1 105 ? -1.117 -1.801 -21.780 1.00 79.75 105 GLU A N 1
ATOM 792 C CA . GLU A 1 105 ? -0.567 -3.146 -21.933 1.00 79.75 105 GLU A CA 1
ATOM 793 C C . GLU A 1 105 ? 0.290 -3.559 -20.733 1.00 79.75 105 GLU A C 1
ATOM 795 O O . GLU A 1 105 ? 0.215 -4.711 -20.289 1.00 79.75 105 GLU A O 1
ATOM 800 N N . CYS A 1 106 ? 1.033 -2.608 -20.147 1.00 88.50 106 CYS A N 1
ATOM 801 C CA . CYS A 1 106 ? 1.895 -2.905 -19.011 1.00 88.50 106 CYS A CA 1
ATOM 802 C C . CYS A 1 106 ? 1.073 -3.275 -17.768 1.00 88.50 106 CYS A C 1
ATOM 804 O O . CYS A 1 106 ? 0.140 -2.579 -17.349 1.00 88.50 106 CYS A O 1
ATOM 806 N N . ILE A 1 107 ? 1.468 -4.374 -17.129 1.00 90.38 107 ILE A N 1
ATOM 807 C CA . ILE A 1 107 ? 0.754 -4.947 -15.986 1.00 90.38 107 ILE A CA 1
ATOM 808 C C . ILE A 1 107 ? 0.596 -3.961 -14.819 1.00 90.38 107 ILE A C 1
ATOM 810 O O . ILE A 1 107 ? -0.431 -3.941 -14.140 1.00 90.38 107 ILE A O 1
ATOM 814 N N . LYS A 1 108 ? 1.573 -3.065 -14.634 1.00 91.62 108 LYS A N 1
ATOM 815 C CA . LYS A 1 108 ? 1.526 -2.013 -13.618 1.00 91.62 108 LYS A CA 1
ATOM 816 C C . LYS A 1 108 ? 0.335 -1.075 -13.826 1.00 91.62 108 LYS A C 1
ATOM 818 O O . LYS A 1 108 ? -0.393 -0.820 -12.872 1.00 91.62 108 LYS A O 1
ATOM 823 N N . HIS A 1 109 ? 0.106 -0.576 -15.045 1.00 90.31 109 HIS A N 1
ATOM 824 C CA . HIS A 1 109 ? -1.024 0.320 -15.327 1.00 90.31 109 HIS A CA 1
ATOM 825 C C . HIS A 1 109 ? -2.364 -0.410 -15.437 1.00 90.31 109 HIS A C 1
ATOM 827 O O . HIS A 1 109 ? -3.390 0.209 -15.151 1.00 90.31 109 HIS A O 1
ATOM 833 N N . LYS A 1 110 ? -2.379 -1.717 -15.745 1.00 90.81 110 LYS A N 1
ATOM 834 C CA . LYS A 1 110 ? -3.595 -2.537 -15.588 1.00 90.81 110 LYS A CA 1
ATOM 835 C C . LYS A 1 110 ? -4.100 -2.525 -14.143 1.00 90.81 110 LYS A C 1
ATOM 837 O O . LYS A 1 110 ? -5.298 -2.394 -13.927 1.00 90.81 110 LYS A O 1
ATOM 842 N N . ILE A 1 111 ? -3.194 -2.578 -13.164 1.00 93.88 111 ILE A N 1
ATOM 843 C CA . ILE A 1 111 ? -3.536 -2.624 -11.732 1.00 93.88 111 ILE A CA 1
ATOM 844 C C . ILE A 1 111 ? -3.690 -1.218 -11.128 1.00 93.88 111 ILE A C 1
ATOM 846 O O . ILE A 1 111 ? -4.697 -0.921 -10.488 1.00 93.88 111 ILE A O 1
ATOM 850 N N . MET A 1 112 ? -2.695 -0.347 -11.320 1.00 91.56 112 MET A N 1
ATOM 851 C CA . MET A 1 112 ? -2.576 0.954 -10.639 1.00 91.56 112 MET A CA 1
ATOM 852 C C . MET A 1 112 ? -3.354 2.088 -11.315 1.00 91.56 112 MET A C 1
ATOM 854 O O . MET A 1 112 ? -3.494 3.165 -10.721 1.00 91.56 112 MET A O 1
ATOM 858 N N . GLY A 1 113 ? -3.844 1.854 -12.535 1.00 88.94 113 GLY A N 1
ATOM 859 C CA . GLY A 1 113 ? -4.452 2.866 -13.392 1.00 88.94 113 GLY A CA 1
ATOM 860 C C . GLY A 1 113 ? -3.428 3.788 -14.060 1.00 88.94 113 GLY A C 1
ATOM 861 O O . GLY A 1 113 ? -2.225 3.712 -13.809 1.00 88.94 113 GLY A O 1
ATOM 862 N N . SER A 1 114 ? -3.931 4.671 -14.918 1.00 83.69 114 SER A N 1
ATOM 863 C CA . SER A 1 114 ? -3.184 5.708 -15.643 1.00 83.69 114 SER A CA 1
ATOM 864 C C . SER A 1 114 ? -4.073 6.950 -15.839 1.00 83.69 114 SER A C 1
ATOM 866 O O . SER A 1 114 ? -5.212 6.965 -15.377 1.00 83.69 114 SER A O 1
ATOM 868 N N . ILE A 1 115 ? -3.588 8.002 -16.517 1.00 74.19 115 ILE A N 1
ATOM 869 C CA . ILE A 1 115 ? -4.279 9.310 -16.667 1.00 74.19 115 ILE A CA 1
ATOM 870 C C . ILE A 1 115 ? -5.742 9.180 -17.144 1.00 74.19 115 ILE A C 1
ATOM 872 O O . ILE A 1 115 ? -6.579 10.002 -16.785 1.00 74.19 115 ILE A O 1
ATOM 876 N N . LYS A 1 116 ? -6.069 8.143 -17.923 1.00 74.25 116 LYS A N 1
ATOM 877 C CA . 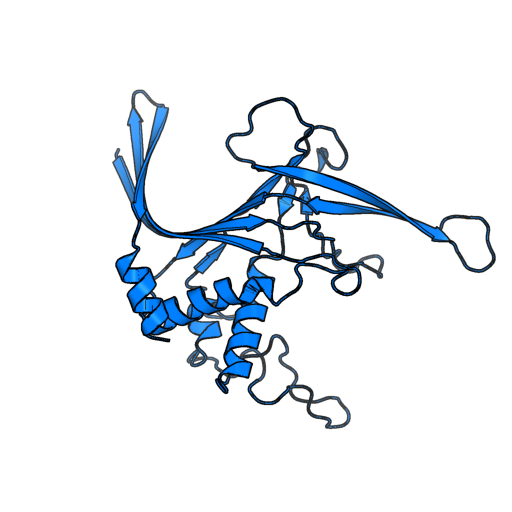LYS A 1 116 ? -7.409 7.919 -18.494 1.00 74.25 116 LYS A CA 1
ATOM 878 C C . LYS A 1 116 ? -8.014 6.552 -18.151 1.00 74.25 116 LYS A C 1
ATOM 880 O O . LYS A 1 116 ? -9.079 6.218 -18.659 1.00 74.25 116 LYS A O 1
ATOM 885 N N . LYS A 1 117 ? -7.355 5.750 -17.306 1.00 81.75 117 LYS A N 1
ATOM 886 C CA . LYS A 1 117 ? -7.850 4.431 -16.883 1.00 81.75 117 LYS A CA 1
ATOM 887 C C . LYS A 1 117 ? -7.865 4.345 -15.368 1.00 81.75 117 LYS A C 1
ATOM 889 O O . LYS A 1 117 ? -6.846 4.560 -14.713 1.00 81.75 117 LYS A O 1
ATOM 894 N N . GLN A 1 118 ? -9.028 4.020 -14.815 1.00 88.56 118 GLN A N 1
ATOM 895 C CA . GLN A 1 118 ? -9.200 3.905 -13.375 1.00 88.56 118 GLN A CA 1
ATOM 896 C C . GLN A 1 118 ? -8.314 2.788 -12.803 1.00 88.56 118 GLN A C 1
ATOM 898 O O . GLN A 1 118 ? -8.135 1.736 -13.413 1.00 88.56 118 GLN A O 1
ATOM 903 N N . SER A 1 119 ? -7.767 3.030 -11.612 1.00 92.44 119 SER A N 1
ATOM 904 C CA . SER A 1 119 ? -7.061 2.016 -10.826 1.00 92.44 119 SER A CA 1
ATOM 905 C C . SER A 1 119 ? -8.005 0.876 -10.447 1.00 92.44 119 SER A C 1
ATOM 907 O O . SER A 1 119 ? -9.128 1.133 -10.018 1.00 92.44 119 SER A O 1
ATOM 909 N N . LEU A 1 120 ? -7.535 -0.368 -10.526 1.00 95.19 120 LEU A N 1
ATOM 910 C CA . LEU A 1 120 ? -8.267 -1.535 -10.021 1.00 95.19 120 LEU A CA 1
ATOM 911 C C . LEU A 1 120 ? -8.061 -1.747 -8.520 1.00 95.19 120 LEU A C 1
ATOM 913 O O . LEU A 1 120 ? -8.691 -2.623 -7.930 1.00 95.19 120 LEU A O 1
ATOM 917 N N . ILE A 1 121 ? -7.212 -0.930 -7.895 1.00 96.56 121 ILE A N 1
ATOM 918 C CA . ILE A 1 121 ? -6.981 -0.944 -6.454 1.00 96.56 121 ILE A CA 1
ATOM 919 C C . ILE A 1 121 ? -7.188 0.430 -5.815 1.00 96.56 121 ILE A C 1
ATOM 921 O O . ILE A 1 121 ? -6.931 1.470 -6.433 1.00 96.56 121 ILE A O 1
ATOM 925 N N . ARG A 1 122 ? -7.581 0.441 -4.542 1.00 95.25 122 ARG A N 1
ATOM 926 C CA . ARG A 1 122 ? -7.651 1.640 -3.701 1.00 95.25 122 ARG A CA 1
ATOM 927 C C . ARG A 1 122 ? -6.937 1.387 -2.384 1.00 95.25 122 ARG A C 1
ATOM 929 O O . ARG A 1 122 ? -7.198 0.391 -1.726 1.00 95.25 122 ARG A O 1
ATOM 936 N N . PHE A 1 123 ? -6.063 2.304 -1.990 1.00 94.00 123 PHE A N 1
ATOM 937 C CA . PHE A 1 123 ? -5.519 2.318 -0.635 1.00 94.00 123 PHE A CA 1
ATOM 938 C C . PHE A 1 123 ? -6.508 3.028 0.274 1.00 94.00 123 PHE A C 1
ATOM 940 O O . PHE A 1 123 ? -6.868 4.174 -0.006 1.00 94.00 123 PHE A O 1
ATOM 947 N N . ASP A 1 124 ? -6.925 2.365 1.344 1.00 91.62 124 ASP A N 1
ATOM 948 C CA . ASP A 1 124 ? -7.707 3.034 2.374 1.00 91.62 124 ASP A CA 1
ATOM 949 C C . ASP A 1 124 ? -6.803 3.960 3.195 1.00 91.62 124 ASP A C 1
ATOM 951 O O . ASP A 1 124 ? -5.618 3.685 3.417 1.00 91.62 124 ASP A O 1
ATOM 955 N N . SER A 1 125 ? -7.370 5.084 3.630 1.00 88.94 125 SER A N 1
ATOM 956 C CA . SER A 1 125 ? -6.665 6.063 4.450 1.00 88.94 125 SER A CA 1
ATOM 957 C C . SER A 1 125 ? -6.234 5.435 5.770 1.00 88.94 125 SER A C 1
ATOM 959 O O . SER A 1 125 ? -7.050 4.919 6.528 1.00 88.94 125 SER A O 1
ATOM 961 N N . VAL A 1 126 ? -4.941 5.518 6.067 1.00 91.31 126 VAL A N 1
ATOM 962 C CA . VAL A 1 126 ? -4.389 5.067 7.344 1.00 91.31 126 VAL A CA 1
ATOM 963 C C . VAL A 1 126 ? -4.326 6.273 8.266 1.00 91.31 126 VAL A C 1
ATOM 965 O O . VAL A 1 126 ? -3.461 7.136 8.106 1.00 91.31 126 VAL A O 1
ATOM 968 N N . ILE A 1 127 ? -5.269 6.348 9.201 1.00 91.00 127 ILE A N 1
ATOM 969 C CA . ILE A 1 127 ? -5.302 7.397 10.217 1.00 91.00 127 ILE A CA 1
ATOM 970 C C . ILE A 1 127 ? -4.556 6.910 11.454 1.00 91.00 127 ILE A C 1
ATOM 972 O O . ILE A 1 127 ? -4.777 5.796 11.932 1.00 91.00 127 ILE A O 1
ATOM 976 N N . VAL A 1 128 ? -3.660 7.747 11.966 1.00 89.88 128 VAL A N 1
ATOM 977 C CA . VAL A 1 128 ? -2.845 7.457 13.138 1.00 89.88 128 VAL A CA 1
ATOM 978 C C . VAL A 1 128 ? -2.907 8.575 14.167 1.00 89.88 128 VAL A C 1
ATOM 980 O O . VAL A 1 128 ? -3.097 9.748 13.843 1.00 89.88 128 VAL A O 1
ATOM 983 N N . VAL A 1 129 ? -2.709 8.195 15.420 1.00 89.12 129 VAL A N 1
ATOM 984 C CA . VAL A 1 129 ? -2.590 9.075 16.583 1.00 89.12 129 VAL A CA 1
ATOM 985 C C . VAL A 1 129 ? -1.371 8.657 17.396 1.00 89.12 129 VAL A C 1
ATOM 987 O O . VAL A 1 129 ? -0.922 7.514 17.303 1.00 89.12 129 VAL A O 1
ATOM 990 N N . SER A 1 130 ? -0.834 9.573 18.204 1.00 87.25 130 SER A N 1
ATOM 991 C CA . SER A 1 130 ? 0.267 9.226 19.106 1.00 87.25 130 SER A CA 1
ATOM 992 C C . SER A 1 130 ? -0.182 8.174 20.124 1.00 87.25 130 SER A C 1
ATOM 994 O O . SER A 1 130 ? -1.236 8.296 20.747 1.00 87.25 130 SER A O 1
ATOM 996 N N . ASP A 1 131 ? 0.654 7.159 20.301 1.00 87.62 131 ASP A N 1
ATOM 997 C CA . ASP A 1 131 ? 0.583 6.135 21.345 1.00 87.62 131 ASP A CA 1
ATOM 998 C C . ASP A 1 131 ? 0.486 6.690 22.776 1.00 87.62 131 ASP A C 1
ATOM 1000 O O . ASP A 1 131 ? -0.180 6.086 23.615 1.00 87.62 131 ASP A O 1
ATOM 1004 N N . ASN A 1 132 ? 1.044 7.875 23.033 1.00 85.38 132 ASN A N 1
ATOM 1005 C CA . ASN A 1 132 ? 0.954 8.573 24.319 1.00 85.38 132 ASN A CA 1
ATOM 1006 C C . ASN A 1 132 ? -0.446 9.137 24.635 1.00 85.38 132 ASN A C 1
ATOM 1008 O O . ASN A 1 132 ? -0.697 9.580 25.758 1.00 85.38 132 ASN A O 1
ATOM 1012 N N . LEU A 1 133 ? -1.372 9.162 23.668 1.00 83.00 133 LEU A N 1
ATOM 1013 C CA . LEU A 1 133 ? -2.721 9.680 23.893 1.00 83.00 133 LEU A CA 1
ATOM 1014 C C . LEU A 1 133 ? -3.599 8.659 24.621 1.00 83.00 133 LEU A C 1
ATOM 1016 O O . LEU A 1 133 ? -3.757 7.508 24.199 1.00 83.00 133 LEU A O 1
ATOM 1020 N N . LYS A 1 134 ? -4.226 9.113 25.711 1.00 81.31 134 LYS A N 1
ATOM 1021 C CA . LYS A 1 134 ? -5.243 8.354 26.449 1.00 81.31 134 LYS A CA 1
ATOM 1022 C C . LYS A 1 134 ? -6.549 8.293 25.643 1.00 81.31 134 LYS A C 1
ATOM 1024 O O . LYS A 1 134 ? -6.870 9.224 24.911 1.00 81.31 134 LYS A O 1
ATOM 1029 N N . GLY A 1 135 ? -7.292 7.197 25.795 1.00 78.38 135 GLY A N 1
ATOM 1030 C CA . GLY A 1 135 ? -8.568 6.960 25.110 1.00 78.38 135 GLY A CA 1
ATOM 1031 C C . GLY A 1 135 ? -8.493 5.936 23.977 1.00 78.38 135 GLY A C 1
ATOM 1032 O O . GLY A 1 135 ? -7.408 5.495 23.578 1.00 78.38 135 GLY A O 1
ATOM 1033 N N . THR A 1 136 ? -9.668 5.549 23.490 1.00 77.44 136 THR A N 1
ATOM 1034 C CA . THR A 1 136 ? -9.873 4.604 22.387 1.00 77.44 136 THR A CA 1
ATOM 1035 C C . THR A 1 136 ? -10.271 5.390 21.143 1.00 77.44 136 THR A C 1
ATOM 1037 O O . THR A 1 136 ? -11.123 6.271 21.218 1.00 77.44 136 THR A O 1
ATOM 1040 N N . PHE A 1 137 ? -9.644 5.097 20.006 1.00 81.81 137 PHE A N 1
ATOM 1041 C CA . PHE A 1 137 ? -9.917 5.772 18.739 1.00 81.81 137 PHE A CA 1
ATOM 1042 C C . PHE A 1 137 ? -10.373 4.716 17.736 1.00 81.81 137 PHE A C 1
ATOM 1044 O O . PHE A 1 137 ? -9.556 3.941 17.251 1.00 81.81 137 PHE A O 1
ATOM 1051 N N . GLU A 1 138 ? -11.676 4.642 17.477 1.00 79.12 138 GLU A N 1
ATOM 1052 C CA . GLU A 1 138 ? -12.262 3.585 16.636 1.00 79.12 138 GLU A CA 1
ATOM 1053 C C . GLU A 1 138 ? -11.776 3.649 15.180 1.00 79.12 138 GLU A C 1
ATOM 1055 O O . GLU A 1 138 ? -11.651 2.622 14.517 1.00 79.12 138 GLU A O 1
ATOM 1060 N N . ASP A 1 139 ? -11.443 4.846 14.695 1.00 83.75 139 ASP A N 1
ATOM 1061 C CA . ASP A 1 139 ? -11.039 5.116 13.317 1.00 83.75 139 ASP A CA 1
ATOM 1062 C C . ASP A 1 139 ? -9.534 5.384 13.147 1.00 83.75 139 ASP A C 1
ATOM 1064 O O . ASP A 1 139 ? -9.092 5.704 12.043 1.00 83.75 139 ASP A O 1
ATOM 1068 N N . ALA A 1 140 ? -8.732 5.267 14.213 1.00 87.44 140 ALA A N 1
ATOM 1069 C CA . ALA A 1 140 ? -7.306 5.583 14.170 1.00 87.44 140 ALA A CA 1
ATOM 1070 C C . ALA A 1 140 ? -6.431 4.561 14.899 1.00 87.44 140 ALA A C 1
ATOM 1072 O O . ALA A 1 140 ? -6.777 4.015 15.942 1.00 87.44 140 ALA A O 1
ATOM 1073 N N . GLN A 1 141 ? -5.231 4.355 14.369 1.00 92.06 141 GLN A N 1
ATOM 1074 C CA . GLN A 1 141 ? -4.236 3.471 14.960 1.00 92.06 141 GLN A CA 1
ATOM 1075 C C . GLN A 1 141 ? -3.284 4.250 15.861 1.00 92.06 141 GLN A C 1
ATOM 1077 O O . GLN A 1 141 ? -2.794 5.319 15.497 1.00 92.06 141 GLN A O 1
ATOM 1082 N N . LYS A 1 142 ? -2.984 3.697 17.036 1.00 90.62 142 LYS A N 1
ATOM 1083 C CA . LYS A 1 142 ? -1.943 4.232 17.915 1.00 90.62 142 LYS A CA 1
ATOM 1084 C C . LYS A 1 142 ? -0.570 3.824 17.396 1.00 90.62 142 LYS A C 1
ATOM 1086 O O . LYS A 1 142 ? -0.297 2.637 17.242 1.00 90.62 142 LYS A O 1
ATOM 1091 N N . ILE A 1 143 ? 0.282 4.811 17.146 1.00 90.50 143 ILE A N 1
ATOM 1092 C CA . ILE A 1 143 ? 1.657 4.620 16.685 1.00 90.50 143 ILE A CA 1
ATOM 1093 C C . ILE A 1 143 ? 2.576 5.618 17.388 1.00 90.50 143 ILE A C 1
ATOM 1095 O O . ILE A 1 143 ? 2.124 6.674 17.837 1.00 90.50 143 ILE A O 1
ATOM 1099 N N . HIS A 1 144 ? 3.871 5.318 17.458 1.00 89.69 144 HIS A N 1
ATOM 1100 C CA . HIS A 1 144 ? 4.830 6.302 17.930 1.00 89.69 144 HIS A CA 1
ATOM 1101 C C . HIS A 1 144 ? 4.930 7.429 16.902 1.00 89.69 144 HIS A C 1
ATOM 1103 O O . HIS A 1 144 ? 5.220 7.178 15.730 1.00 89.69 144 HIS A O 1
ATOM 1109 N N . ILE A 1 145 ? 4.692 8.664 17.342 1.00 86.00 145 ILE A N 1
ATOM 1110 C CA . ILE A 1 145 ? 4.849 9.869 16.525 1.00 86.00 145 ILE A CA 1
ATOM 1111 C C . ILE A 1 145 ? 5.864 10.760 17.218 1.00 86.00 145 ILE A C 1
ATOM 1113 O O . ILE A 1 145 ? 5.576 11.348 18.261 1.00 86.00 145 ILE A O 1
ATOM 1117 N N . GLY A 1 146 ? 7.042 10.877 16.620 1.00 78.12 146 GLY A N 1
ATOM 1118 C CA . GLY A 1 146 ? 8.071 11.789 17.089 1.00 78.12 146 GLY A CA 1
ATOM 1119 C C . GLY A 1 146 ? 8.138 13.036 16.218 1.00 78.12 146 GLY A C 1
ATOM 1120 O O . GLY A 1 146 ? 7.765 13.020 15.045 1.00 78.12 146 GLY A O 1
ATOM 1121 N N . THR A 1 147 ? 8.606 14.136 16.801 1.00 74.75 147 THR A N 1
ATOM 1122 C CA . THR A 1 147 ? 8.908 15.373 16.070 1.00 74.75 147 THR A CA 1
ATOM 1123 C C . THR A 1 147 ? 10.410 15.596 16.134 1.00 74.75 147 THR A C 1
ATOM 1125 O O . THR A 1 147 ? 10.981 15.664 17.220 1.00 74.75 147 THR A O 1
ATOM 1128 N N . GLU A 1 148 ? 11.062 15.667 14.981 1.00 66.56 148 GLU A N 1
ATOM 1129 C CA . GLU A 1 148 ? 12.474 16.024 14.890 1.00 66.56 148 GLU A CA 1
ATOM 1130 C C . GLU A 1 148 ? 12.555 17.543 14.739 1.00 66.56 148 GLU A C 1
ATOM 1132 O O . GLU A 1 148 ? 12.090 18.069 13.738 1.00 66.56 148 GLU A O 1
ATOM 1137 N N . ASN A 1 149 ? 13.119 18.251 15.721 1.00 63.88 149 ASN A N 1
ATOM 1138 C CA . ASN A 1 149 ? 13.396 19.680 15.581 1.00 63.88 149 ASN A CA 1
ATOM 1139 C C . ASN A 1 149 ? 14.737 19.842 14.864 1.00 63.88 149 ASN A C 1
ATOM 1141 O O . ASN A 1 149 ? 15.791 19.629 15.467 1.00 63.88 149 ASN A O 1
ATOM 1145 N N . ARG A 1 150 ? 14.716 20.206 13.579 1.00 59.84 150 ARG A N 1
ATOM 1146 C CA . ARG A 1 150 ? 15.947 20.551 12.856 1.00 59.84 150 ARG A CA 1
ATOM 1147 C C . ARG A 1 150 ? 16.166 22.044 12.872 1.00 59.84 150 ARG A C 1
ATOM 1149 O O . ARG A 1 150 ? 15.374 22.778 12.290 1.00 59.84 150 ARG A O 1
ATOM 1156 N N . THR A 1 151 ? 17.274 22.458 13.470 1.00 58.56 151 THR A N 1
ATOM 1157 C CA . THR A 1 151 ? 17.730 23.845 13.467 1.00 58.56 151 THR A CA 1
ATOM 1158 C C . THR A 1 151 ? 18.773 24.017 12.367 1.00 58.56 151 THR A C 1
ATOM 1160 O O . THR A 1 151 ? 19.911 23.577 12.519 1.00 58.56 151 THR A O 1
ATOM 1163 N N . SER A 1 152 ? 18.415 24.647 11.247 1.00 55.47 152 SER A N 1
ATOM 1164 C CA . SER A 1 152 ? 19.421 25.050 10.255 1.00 55.47 152 SER A CA 1
ATOM 1165 C C . SER A 1 152 ? 20.163 26.290 10.754 1.00 55.47 152 SER A C 1
ATOM 1167 O O . SER A 1 152 ? 19.557 27.349 10.941 1.00 55.47 152 SER A O 1
ATOM 1169 N N . LEU A 1 153 ? 21.470 26.155 10.981 1.00 50.94 153 LEU A N 1
ATOM 1170 C CA . LEU A 1 153 ? 22.368 27.273 11.269 1.00 50.94 153 LEU A CA 1
ATOM 1171 C C . LEU A 1 153 ? 22.742 27.969 9.956 1.00 50.94 153 LEU A C 1
ATOM 1173 O O . LEU A 1 153 ? 23.086 27.306 8.977 1.00 50.94 153 LEU A O 1
ATOM 1177 N N . MET A 1 154 ? 22.674 29.299 9.920 1.00 49.41 154 MET A N 1
ATOM 1178 C CA . MET A 1 154 ? 23.167 30.060 8.773 1.00 49.41 154 MET A CA 1
ATOM 1179 C C . MET A 1 154 ? 24.695 30.101 8.804 1.00 49.41 154 MET A C 1
ATOM 1181 O O . MET A 1 154 ? 25.288 30.381 9.848 1.00 49.41 154 MET A O 1
ATOM 1185 N N . TYR A 1 155 ? 25.344 29.899 7.658 1.00 45.62 155 TYR A N 1
ATOM 1186 C CA . TYR A 1 155 ? 26.780 30.141 7.553 1.00 45.62 155 TYR A CA 1
ATOM 1187 C C . TYR A 1 155 ? 27.063 31.608 7.926 1.00 45.62 155 TYR A C 1
ATOM 1189 O O . TYR A 1 155 ? 26.455 32.518 7.366 1.00 45.62 155 TYR A O 1
ATOM 1197 N N . LYS A 1 156 ? 27.951 31.828 8.904 1.00 48.97 156 LYS A N 1
ATOM 1198 C CA . LYS A 1 156 ? 28.346 33.143 9.457 1.00 48.97 156 LYS A CA 1
ATOM 1199 C C . LYS A 1 156 ? 27.328 33.904 10.328 1.00 48.97 156 LYS A C 1
ATOM 1201 O O . LYS A 1 156 ? 27.599 35.054 10.659 1.00 48.97 156 LYS A O 1
ATOM 1206 N N . THR A 1 157 ? 26.225 33.309 10.801 1.00 55.19 157 THR A N 1
ATOM 1207 C CA . THR A 1 157 ? 25.469 33.921 11.922 1.00 55.19 157 THR A CA 1
ATOM 1208 C C . THR A 1 157 ? 25.075 32.908 12.992 1.00 55.19 157 THR A C 1
ATOM 1210 O O . THR A 1 157 ? 24.813 31.748 12.701 1.00 55.19 157 THR A O 1
ATOM 1213 N N . LYS A 1 158 ? 24.989 33.359 14.252 1.00 56.28 158 LYS A N 1
ATOM 1214 C CA . LYS A 1 158 ? 24.491 32.558 15.389 1.00 56.28 158 LYS A CA 1
ATOM 1215 C C . LYS A 1 158 ? 22.956 32.416 15.413 1.00 56.28 158 LYS A C 1
ATOM 1217 O O . LYS A 1 158 ? 22.404 31.974 16.416 1.00 56.28 158 LYS A O 1
ATOM 1222 N N . LYS A 1 159 ? 22.245 32.829 14.355 1.00 51.03 159 LYS A N 1
ATOM 1223 C CA . LYS A 1 159 ? 20.776 32.794 14.293 1.00 51.03 159 LYS A CA 1
ATOM 1224 C C . LYS A 1 159 ? 20.306 31.560 13.520 1.00 51.03 159 LYS A C 1
ATOM 1226 O O . LYS A 1 159 ? 20.756 31.296 12.407 1.00 51.03 159 LYS A O 1
ATOM 1231 N N . SER A 1 160 ? 19.391 30.806 14.124 1.00 53.34 160 SER A N 1
ATOM 1232 C CA . SER A 1 160 ? 18.695 29.687 13.487 1.00 53.34 160 SER A CA 1
ATOM 1233 C C . SER A 1 160 ? 17.708 30.189 12.434 1.00 53.34 160 SER A C 1
ATOM 1235 O O . SER A 1 160 ? 16.878 31.041 12.748 1.00 53.34 160 SER A O 1
ATOM 1237 N N . ILE A 1 161 ? 17.755 29.646 11.215 1.00 54.56 161 ILE A N 1
ATOM 1238 C CA . ILE A 1 161 ? 16.873 30.080 10.117 1.00 54.56 161 ILE A CA 1
ATOM 1239 C C . ILE A 1 161 ? 15.489 29.424 10.208 1.00 54.56 161 ILE A C 1
ATOM 1241 O O . ILE A 1 161 ? 14.495 30.025 9.803 1.00 54.56 161 ILE A O 1
ATOM 1245 N N . GLN A 1 162 ? 15.393 28.196 10.723 1.00 52.47 162 GLN A N 1
ATOM 1246 C CA . GLN A 1 162 ? 14.140 27.448 10.658 1.00 52.47 162 GLN A CA 1
ATOM 1247 C C . GLN A 1 162 ? 14.132 26.275 11.635 1.00 52.47 162 GLN A C 1
ATOM 1249 O O . GLN A 1 162 ? 15.159 25.620 11.801 1.00 52.47 162 GLN A O 1
ATOM 1254 N N . ASN A 1 163 ? 12.969 26.012 12.240 1.00 50.72 163 ASN A N 1
ATOM 1255 C CA . ASN A 1 163 ? 12.650 24.732 12.862 1.00 50.72 163 ASN A CA 1
ATOM 1256 C C . ASN A 1 163 ? 11.732 23.965 11.902 1.00 50.72 163 ASN A C 1
ATOM 1258 O O . ASN A 1 163 ? 10.570 24.340 11.723 1.00 50.72 163 ASN A O 1
ATOM 1262 N N . PHE A 1 164 ? 12.252 22.922 11.259 1.00 56.66 164 PHE A N 1
ATOM 1263 C CA . PHE A 1 164 ? 11.407 21.970 10.542 1.00 56.66 164 PHE A CA 1
ATOM 1264 C C . PHE A 1 164 ? 10.776 21.070 11.599 1.00 56.66 164 PHE A C 1
ATOM 1266 O O . PHE A 1 164 ? 11.470 20.228 12.153 1.00 56.66 164 PHE A O 1
ATOM 1273 N N . LYS A 1 165 ? 9.492 21.264 11.923 1.00 60.72 165 LYS A N 1
ATOM 1274 C CA . LYS A 1 165 ? 8.745 20.363 12.820 1.00 60.72 165 LYS A CA 1
ATOM 1275 C C . LYS A 1 165 ? 8.342 19.093 12.066 1.00 60.72 165 LYS A C 1
ATOM 1277 O O . LYS A 1 165 ? 7.158 18.782 11.932 1.00 60.72 165 LYS A O 1
ATOM 1282 N N . ASP A 1 166 ? 9.331 18.382 11.538 1.00 68.69 166 ASP A N 1
ATOM 1283 C CA . ASP A 1 166 ? 9.111 17.175 10.755 1.00 68.69 166 ASP A CA 1
ATOM 1284 C C . ASP A 1 166 ? 8.651 16.050 11.680 1.00 68.69 166 ASP A C 1
ATOM 1286 O O . ASP A 1 166 ? 9.331 15.684 12.643 1.00 68.69 166 ASP A O 1
ATOM 1290 N N . ARG A 1 167 ? 7.477 15.487 11.385 1.00 75.62 167 ARG A N 1
ATOM 1291 C CA . ARG A 1 167 ? 6.934 14.359 12.142 1.00 75.62 167 ARG A CA 1
ATOM 1292 C C . ARG A 1 167 ? 7.289 13.042 11.483 1.00 75.62 167 ARG A C 1
ATOM 1294 O O . ARG A 1 167 ? 6.992 12.836 10.308 1.00 75.62 167 ARG A O 1
ATOM 1301 N N . TYR A 1 168 ? 7.870 12.143 12.261 1.00 82.44 168 TYR A N 1
ATOM 1302 C CA . TYR A 1 168 ? 8.165 10.775 11.860 1.00 82.44 168 TYR A CA 1
ATOM 1303 C C . TYR A 1 168 ? 7.268 9.794 12.610 1.00 82.44 168 TYR A C 1
ATOM 1305 O O . TYR A 1 168 ? 6.730 10.115 13.671 1.00 82.44 168 TYR A O 1
ATOM 1313 N N . ILE A 1 169 ? 7.125 8.591 12.059 1.00 87.31 169 ILE A N 1
ATOM 1314 C CA . ILE A 1 169 ? 6.396 7.499 12.712 1.00 87.31 169 ILE A CA 1
ATOM 1315 C C . ILE A 1 169 ? 7.293 6.300 12.959 1.00 87.31 169 ILE A C 1
ATOM 1317 O O . ILE A 1 169 ? 8.183 6.022 12.160 1.00 87.31 169 ILE A O 1
ATOM 1321 N N . GLY A 1 170 ? 7.023 5.574 14.037 1.00 89.94 170 GLY A N 1
ATOM 1322 C CA . GLY A 1 170 ? 7.653 4.297 14.355 1.00 89.94 170 GLY A CA 1
ATOM 1323 C C . GLY A 1 170 ? 6.647 3.341 14.990 1.00 89.94 170 GLY A C 1
ATOM 1324 O O . GLY A 1 170 ? 5.754 3.753 15.721 1.00 89.94 170 GLY A O 1
ATOM 1325 N N . GLY A 1 171 ? 6.769 2.050 14.714 1.00 91.50 171 GLY A N 1
ATOM 1326 C CA . GLY A 1 171 ? 5.898 1.018 15.266 1.00 91.50 171 GLY A CA 1
ATOM 1327 C C . GLY A 1 171 ? 5.110 0.261 14.206 1.00 91.50 171 GLY A C 1
ATOM 1328 O O . GLY A 1 171 ? 5.488 0.206 13.032 1.00 91.50 171 GLY A O 1
ATOM 1329 N N . ARG A 1 172 ? 4.042 -0.397 14.659 1.00 94.88 172 ARG A N 1
ATOM 1330 C CA . ARG A 1 172 ? 3.179 -1.229 13.819 1.00 94.88 172 ARG A CA 1
ATOM 1331 C C . ARG A 1 172 ? 2.069 -0.392 13.201 1.00 94.88 172 ARG A C 1
ATOM 1333 O O . ARG A 1 172 ? 1.466 0.432 13.878 1.00 94.88 172 ARG A O 1
ATOM 1340 N N . LEU A 1 173 ? 1.790 -0.654 11.933 1.00 93.75 173 LEU A N 1
ATOM 1341 C CA . LEU A 1 173 ? 0.646 -0.127 11.213 1.00 93.75 173 LEU A CA 1
ATOM 1342 C C . LEU A 1 173 ? -0.044 -1.243 10.431 1.00 93.75 173 LEU A C 1
ATOM 1344 O O . LEU A 1 173 ? 0.583 -2.164 9.909 1.00 93.75 173 LEU A O 1
ATOM 1348 N N . ILE A 1 174 ? -1.354 -1.123 10.326 1.00 95.81 174 ILE A N 1
ATOM 1349 C CA . ILE A 1 174 ? -2.208 -1.941 9.486 1.00 95.81 174 ILE A CA 1
ATOM 1350 C C . ILE A 1 174 ? -2.727 -1.041 8.375 1.00 95.81 174 ILE A C 1
ATOM 1352 O O . ILE A 1 174 ? -3.231 0.052 8.620 1.00 95.81 174 ILE A O 1
ATOM 1356 N N . PHE A 1 175 ? -2.627 -1.493 7.139 1.00 95.69 175 PHE A N 1
ATOM 1357 C CA . PHE A 1 175 ? -3.220 -0.802 6.005 1.00 95.69 175 PHE A CA 1
ATOM 1358 C C . PHE A 1 175 ? -3.908 -1.800 5.093 1.00 95.69 175 PHE A C 1
ATOM 1360 O O . PHE A 1 175 ? -3.648 -3.005 5.149 1.00 95.69 175 PHE A O 1
ATOM 1367 N N . THR A 1 176 ? -4.847 -1.306 4.293 1.00 97.06 176 THR A N 1
ATOM 1368 C CA . THR A 1 176 ? -5.626 -2.170 3.412 1.00 97.06 176 THR A CA 1
ATOM 1369 C C . THR A 1 176 ? -5.666 -1.628 1.996 1.00 97.06 176 THR A C 1
ATOM 1371 O O . THR A 1 176 ? -5.647 -0.416 1.766 1.00 97.06 176 THR A O 1
ATOM 1374 N N . ILE A 1 177 ? -5.681 -2.563 1.053 1.00 97.69 177 ILE A N 1
ATOM 1375 C CA . ILE A 1 177 ? -5.811 -2.308 -0.373 1.00 97.69 177 ILE A CA 1
ATOM 1376 C C . ILE A 1 177 ? -7.115 -2.965 -0.820 1.00 97.69 177 ILE A C 1
ATOM 1378 O O . ILE A 1 177 ? -7.207 -4.191 -0.863 1.00 97.69 177 ILE A O 1
ATOM 1382 N N . GLU A 1 178 ? -8.136 -2.170 -1.116 1.00 96.81 178 GLU A N 1
ATOM 1383 C CA . GLU A 1 178 ? -9.398 -2.643 -1.687 1.00 96.81 178 GLU A CA 1
ATOM 1384 C C . GLU A 1 178 ? -9.205 -2.956 -3.177 1.00 96.81 178 GLU A C 1
ATOM 1386 O O . GLU A 1 178 ? -8.622 -2.155 -3.910 1.00 96.81 178 GLU A O 1
ATOM 1391 N N . LEU A 1 179 ? -9.709 -4.107 -3.630 1.00 96.81 179 LEU A N 1
ATOM 1392 C CA . LEU A 1 179 ? -9.778 -4.458 -5.047 1.00 96.81 179 LEU A CA 1
ATOM 1393 C C . LEU A 1 179 ? -11.107 -3.936 -5.604 1.00 96.81 179 LEU A C 1
ATOM 1395 O O . LEU A 1 179 ? -12.175 -4.453 -5.272 1.00 96.81 179 LEU A O 1
ATOM 1399 N N . LEU A 1 180 ? -11.035 -2.893 -6.432 1.00 93.69 180 LEU A N 1
ATOM 1400 C CA . LEU A 1 180 ? -12.195 -2.227 -7.032 1.00 93.69 180 LEU A CA 1
ATOM 1401 C C . LEU A 1 180 ? -12.783 -3.017 -8.212 1.00 93.69 180 LEU A C 1
ATOM 1403 O O . LEU A 1 180 ? -13.942 -2.820 -8.566 1.00 93.69 180 LEU A O 1
ATOM 1407 N N . GLY A 1 181 ? -11.992 -3.910 -8.811 1.00 89.06 181 GLY A N 1
ATOM 1408 C CA . GLY A 1 181 ? -12.395 -4.774 -9.918 1.00 89.06 181 GLY A CA 1
ATOM 1409 C C . GLY A 1 181 ? -11.823 -6.185 -9.796 1.00 89.06 181 GLY A C 1
ATOM 1410 O O . GLY A 1 181 ? -11.081 -6.502 -8.864 1.00 89.06 181 GLY A O 1
ATOM 1411 N N . LYS A 1 182 ? -12.178 -7.056 -10.748 1.00 91.25 182 LYS A N 1
ATOM 1412 C CA . LYS A 1 182 ? -11.599 -8.402 -10.842 1.00 91.25 182 LYS A CA 1
ATOM 1413 C C . LYS A 1 182 ? -10.189 -8.303 -11.425 1.00 91.25 182 LYS A C 1
ATOM 1415 O O . LYS A 1 182 ? -10.032 -7.826 -12.542 1.00 91.25 182 LYS A O 1
ATOM 1420 N N . LEU A 1 183 ? -9.200 -8.776 -10.674 1.00 94.44 183 LEU A N 1
ATOM 1421 C CA . LEU A 1 183 ? -7.848 -9.011 -11.175 1.00 94.44 183 LEU A CA 1
ATOM 1422 C C . LEU A 1 183 ? -7.758 -10.440 -11.713 1.00 94.44 183 LEU A C 1
ATOM 1424 O O . LEU A 1 183 ? -8.303 -11.370 -11.113 1.00 94.44 183 LEU A O 1
ATOM 1428 N N . THR A 1 184 ? -7.057 -10.622 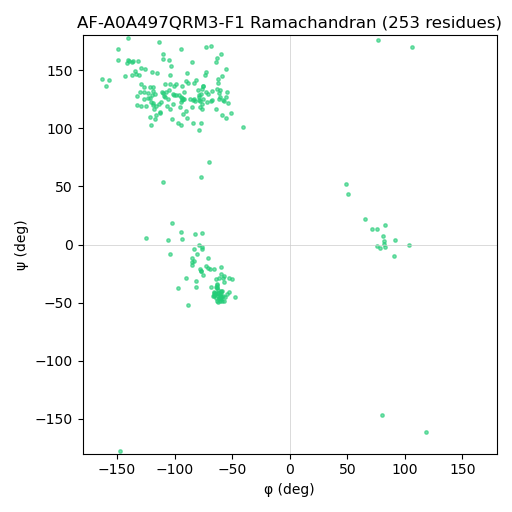-12.827 1.00 95.00 184 THR A N 1
ATOM 1429 C CA . THR A 1 184 ? -6.613 -11.950 -13.268 1.00 95.00 184 THR A CA 1
ATOM 1430 C C . THR A 1 184 ? -5.639 -12.548 -12.244 1.00 95.00 184 THR A C 1
ATOM 1432 O O . THR A 1 184 ? -5.032 -11.815 -11.460 1.00 95.00 184 THR A O 1
ATOM 1435 N N . LYS A 1 185 ? -5.443 -13.878 -12.253 1.00 95.12 185 LYS A N 1
ATOM 1436 C CA . LYS A 1 185 ? -4.484 -14.535 -11.337 1.00 95.12 185 LYS A CA 1
ATOM 1437 C C . LYS A 1 185 ? -3.083 -13.926 -11.459 1.00 95.12 185 LYS A C 1
ATOM 1439 O O . LYS A 1 185 ? -2.481 -13.587 -10.448 1.00 95.12 185 LYS A O 1
ATOM 1444 N N . LYS A 1 186 ? -2.645 -13.666 -12.696 1.00 94.44 186 LYS A N 1
ATOM 1445 C CA . LYS A 1 186 ? -1.361 -13.033 -13.019 1.00 94.44 186 LYS A CA 1
ATOM 1446 C C . LYS A 1 186 ? -1.245 -11.609 -12.449 1.00 94.44 186 LYS A C 1
ATOM 1448 O O . LYS A 1 186 ? -0.233 -11.270 -11.845 1.00 94.44 186 LYS A O 1
ATOM 1453 N N . GLU A 1 187 ? -2.279 -10.778 -12.593 1.00 95.50 187 GLU A N 1
ATOM 1454 C CA . GLU A 1 187 ? -2.298 -9.416 -12.027 1.00 95.50 187 GLU A CA 1
ATOM 1455 C C . GLU A 1 187 ? -2.306 -9.420 -10.496 1.00 95.50 187 GLU A C 1
ATOM 1457 O O . GLU A 1 187 ? -1.597 -8.629 -9.872 1.00 95.50 187 GLU A O 1
ATOM 1462 N N . LEU A 1 188 ? -3.076 -10.322 -9.884 1.00 97.56 188 LEU A N 1
ATOM 1463 C CA . LEU A 1 188 ? -3.086 -10.495 -8.435 1.00 97.56 188 LEU A CA 1
ATOM 1464 C C . LEU A 1 188 ? -1.726 -11.001 -7.929 1.00 97.56 188 LEU A C 1
ATOM 1466 O O . LEU A 1 188 ? -1.224 -10.479 -6.937 1.00 97.56 188 LEU A O 1
ATOM 1470 N N . GLY A 1 189 ? -1.106 -11.952 -8.632 1.00 97.19 189 GLY A N 1
ATOM 1471 C CA . GLY A 1 189 ? 0.232 -12.462 -8.337 1.00 97.19 189 GLY A CA 1
ATOM 1472 C C . GLY A 1 189 ? 1.287 -11.361 -8.368 1.00 97.19 189 GLY A C 1
ATOM 1473 O O . GLY A 1 189 ? 2.025 -11.190 -7.398 1.00 97.19 189 GLY A O 1
ATOM 1474 N N . PHE A 1 190 ? 1.294 -10.537 -9.420 1.00 97.19 190 PHE A N 1
ATOM 1475 C CA . PHE A 1 190 ? 2.201 -9.391 -9.517 1.00 97.19 190 PHE A CA 1
ATOM 1476 C C . PHE A 1 190 ? 1.971 -8.354 -8.414 1.00 97.19 190 PHE A C 1
ATOM 1478 O O . PHE A 1 190 ? 2.930 -7.853 -7.830 1.00 97.19 190 PHE A O 1
ATOM 1485 N N . LEU A 1 191 ? 0.710 -8.047 -8.087 1.00 97.62 191 LEU A N 1
ATOM 1486 C CA . LEU A 1 191 ? 0.371 -7.152 -6.980 1.00 97.62 191 LEU A CA 1
ATOM 1487 C C . LEU A 1 191 ? 0.899 -7.692 -5.641 1.00 97.62 191 LEU A C 1
ATOM 1489 O O . LEU A 1 191 ? 1.518 -6.947 -4.884 1.00 97.62 191 LEU A O 1
ATOM 1493 N N . LEU A 1 192 ? 0.682 -8.979 -5.357 1.00 97.94 192 LEU A N 1
ATOM 1494 C CA . LEU A 1 192 ? 1.128 -9.626 -4.121 1.00 97.94 192 LEU A CA 1
ATOM 1495 C C . LEU A 1 192 ? 2.655 -9.692 -4.027 1.00 97.94 192 LEU A C 1
ATOM 1497 O O . LEU A 1 192 ? 3.205 -9.329 -2.988 1.00 97.94 192 LEU A O 1
ATOM 1501 N N . LYS A 1 193 ? 3.355 -10.069 -5.106 1.00 96.88 193 LYS A N 1
ATOM 1502 C CA . LYS A 1 193 ? 4.825 -10.025 -5.135 1.00 96.88 193 LYS A CA 1
ATOM 1503 C C . LYS A 1 193 ? 5.347 -8.595 -5.000 1.00 96.88 193 LYS A C 1
ATOM 1505 O O . LYS A 1 193 ? 6.307 -8.376 -4.273 1.00 96.88 193 LYS A O 1
ATOM 1510 N N . GLY A 1 194 ? 4.681 -7.609 -5.602 1.00 96.56 194 GLY A N 1
ATOM 1511 C CA . GLY A 1 194 ? 4.999 -6.193 -5.412 1.00 96.56 194 GLY A CA 1
ATOM 1512 C C . GLY A 1 194 ? 4.870 -5.746 -3.952 1.00 96.56 194 GLY A C 1
ATOM 1513 O O . GLY A 1 194 ? 5.731 -5.020 -3.460 1.00 96.56 194 GLY A O 1
ATOM 1514 N N . ILE A 1 195 ? 3.844 -6.216 -3.230 1.00 97.19 195 ILE A N 1
ATOM 1515 C CA . ILE A 1 195 ? 3.702 -5.981 -1.783 1.00 97.19 195 ILE A CA 1
ATOM 1516 C C . ILE A 1 195 ? 4.858 -6.639 -1.027 1.00 97.19 195 ILE A C 1
ATOM 1518 O O . ILE A 1 195 ? 5.498 -5.968 -0.222 1.00 97.19 195 ILE A O 1
ATOM 1522 N N . LEU A 1 196 ? 5.161 -7.910 -1.311 1.00 96.56 196 LEU A N 1
ATOM 1523 C CA . LEU A 1 196 ? 6.280 -8.640 -0.699 1.00 96.56 196 LEU A CA 1
ATOM 1524 C C . LEU A 1 196 ? 7.641 -7.986 -0.969 1.00 96.56 196 LEU A C 1
ATOM 1526 O O . LEU A 1 196 ? 8.546 -8.132 -0.158 1.00 96.56 196 LEU A O 1
ATOM 1530 N N . TYR A 1 197 ? 7.761 -7.232 -2.062 1.00 95.00 197 TYR A N 1
ATOM 1531 C CA . TYR A 1 197 ? 8.966 -6.498 -2.439 1.00 95.00 197 TYR A CA 1
ATOM 1532 C C . TYR A 1 197 ? 9.097 -5.130 -1.741 1.00 95.00 197 TYR A C 1
ATOM 1534 O O . TYR A 1 197 ? 10.168 -4.527 -1.736 1.00 95.00 197 TYR A O 1
ATOM 1542 N N . MET A 1 198 ? 8.035 -4.609 -1.111 1.00 93.31 198 MET A N 1
ATOM 1543 C CA . MET A 1 198 ? 8.078 -3.310 -0.421 1.00 93.31 198 MET A CA 1
ATOM 1544 C C . MET A 1 198 ? 9.223 -3.179 0.614 1.00 93.31 198 MET A C 1
ATOM 1546 O O . MET A 1 198 ? 9.837 -2.113 0.640 1.00 93.31 198 MET A O 1
ATOM 1550 N N . PRO A 1 199 ? 9.556 -4.190 1.445 1.00 91.44 199 PRO A N 1
ATOM 1551 C CA . PRO A 1 199 ? 10.663 -4.135 2.413 1.00 91.44 199 PRO A CA 1
ATOM 1552 C C . PRO A 1 199 ? 12.046 -3.835 1.826 1.00 91.44 199 PRO A C 1
ATOM 1554 O O . PRO A 1 199 ? 12.886 -3.258 2.525 1.00 91.44 199 PRO A O 1
ATOM 1557 N N . GLU A 1 200 ? 12.268 -4.185 0.556 1.00 89.50 200 GLU A N 1
ATOM 1558 C CA . GLU A 1 200 ? 13.520 -3.908 -0.161 1.00 89.50 200 GLU A CA 1
ATOM 1559 C C . GLU A 1 200 ? 13.679 -2.416 -0.471 1.00 89.50 200 GLU A C 1
ATOM 1561 O O . GLU A 1 200 ? 14.785 -1.909 -0.665 1.00 89.50 200 GLU A O 1
ATOM 1566 N N . LEU A 1 201 ? 12.571 -1.673 -0.458 1.00 85.50 201 LEU A N 1
ATOM 1567 C CA . LEU A 1 201 ? 12.560 -0.231 -0.634 1.00 85.50 201 LEU A CA 1
ATOM 1568 C C . LEU A 1 201 ? 12.580 0.512 0.705 1.00 85.50 201 LEU A C 1
ATOM 1570 O O . LEU A 1 201 ? 12.387 -0.031 1.796 1.00 85.50 201 LEU A O 1
ATOM 1574 N N . ARG A 1 202 ? 12.821 1.820 0.618 1.00 84.50 202 ARG A N 1
ATOM 1575 C CA . ARG A 1 202 ? 12.764 2.733 1.760 1.00 84.50 202 ARG A CA 1
ATOM 1576 C C . ARG A 1 202 ? 11.531 3.616 1.647 1.00 84.50 202 ARG A C 1
ATOM 1578 O O . ARG A 1 202 ? 11.305 4.268 0.631 1.00 84.50 202 ARG A O 1
ATOM 1585 N N . TRP A 1 203 ? 10.735 3.637 2.706 1.00 82.88 203 TRP A N 1
ATOM 1586 C CA . TRP A 1 203 ? 9.555 4.476 2.818 1.00 82.88 203 TRP A CA 1
ATOM 1587 C C . TRP A 1 203 ? 9.913 5.880 3.316 1.00 82.88 203 TRP A C 1
ATOM 1589 O O . TRP A 1 203 ? 10.396 6.053 4.436 1.00 82.88 203 TRP A O 1
ATOM 1599 N N . GLY A 1 204 ? 9.647 6.895 2.495 1.00 75.19 204 GLY A N 1
ATOM 1600 C CA . GLY A 1 204 ? 10.011 8.277 2.812 1.00 75.19 204 GLY A CA 1
ATOM 1601 C C . GLY A 1 204 ? 11.490 8.559 2.527 1.00 75.19 204 GLY A C 1
ATOM 1602 O O . GLY A 1 204 ? 12.052 8.025 1.572 1.00 75.19 204 GLY A O 1
ATOM 1603 N N . ARG A 1 205 ? 12.128 9.429 3.320 1.00 70.00 205 ARG A N 1
ATOM 1604 C CA . ARG A 1 205 ? 13.564 9.757 3.191 1.00 70.00 205 ARG A CA 1
ATOM 1605 C C . ARG A 1 205 ? 14.379 9.274 4.391 1.00 70.00 205 ARG A C 1
ATOM 1607 O O . ARG A 1 205 ? 13.848 8.788 5.382 1.00 70.00 205 ARG A O 1
ATOM 1614 N N . GLY A 1 206 ? 15.701 9.424 4.288 1.00 66.56 206 GLY A N 1
ATOM 1615 C CA . GLY A 1 206 ? 16.643 9.002 5.325 1.00 66.56 206 GLY A CA 1
ATOM 1616 C C . GLY A 1 206 ? 16.988 7.515 5.262 1.00 66.56 206 GLY A C 1
ATOM 1617 O O . GLY A 1 206 ? 17.536 6.999 6.229 1.00 66.56 206 GLY A O 1
ATOM 1618 N N . GLY A 1 207 ? 16.708 6.852 4.131 1.00 66.31 207 GLY A N 1
ATOM 1619 C CA . GLY A 1 207 ? 17.095 5.464 3.855 1.00 66.31 207 GLY A CA 1
ATOM 1620 C C . GLY A 1 207 ? 18.558 5.169 4.165 1.00 66.31 207 GLY A C 1
ATOM 1621 O O . GLY A 1 207 ? 18.855 4.194 4.849 1.00 66.31 207 GLY A O 1
ATOM 1622 N N . ASN A 1 208 ? 19.448 6.072 3.746 1.00 69.50 208 ASN A N 1
ATOM 1623 C CA . ASN A 1 208 ? 20.891 5.973 3.986 1.00 69.50 208 ASN A CA 1
ATOM 1624 C C . ASN A 1 208 ? 21.260 6.076 5.477 1.00 69.50 208 ASN A C 1
ATOM 1626 O O . ASN A 1 208 ? 22.306 5.589 5.879 1.00 69.50 208 ASN A O 1
ATOM 1630 N N . ASN A 1 209 ? 20.379 6.653 6.300 1.00 70.25 209 ASN A N 1
ATOM 1631 C CA . ASN A 1 209 ? 20.544 6.786 7.749 1.00 70.25 209 ASN A CA 1
ATOM 1632 C C . ASN A 1 209 ? 19.702 5.742 8.514 1.00 70.25 209 ASN A C 1
ATOM 1634 O O . ASN A 1 209 ? 19.383 5.942 9.684 1.00 70.25 209 ASN A O 1
ATOM 1638 N N . GLY A 1 210 ? 19.263 4.669 7.844 1.00 72.06 210 GLY A N 1
ATOM 1639 C CA . GLY A 1 210 ? 18.487 3.578 8.444 1.00 72.06 210 GLY A CA 1
ATOM 1640 C C . GLY A 1 210 ? 16.978 3.825 8.586 1.00 72.06 210 GLY A C 1
ATOM 1641 O O . GLY A 1 210 ? 16.273 2.957 9.098 1.00 72.06 210 GLY A O 1
ATOM 1642 N N . ALA A 1 211 ? 16.452 4.965 8.121 1.00 79.94 211 ALA A N 1
ATOM 1643 C CA . ALA A 1 211 ? 15.020 5.265 8.170 1.00 79.94 211 ALA A CA 1
ATOM 1644 C C . ALA A 1 211 ? 14.244 4.692 6.972 1.00 79.94 211 ALA A C 1
ATOM 1646 O O . ALA A 1 211 ? 14.788 4.442 5.903 1.00 79.94 211 ALA A O 1
ATOM 1647 N N . GLY A 1 212 ? 12.941 4.499 7.138 1.00 80.19 212 GLY A N 1
ATOM 1648 C CA . GLY A 1 212 ? 12.026 4.035 6.100 1.00 80.19 212 GLY A CA 1
ATOM 1649 C C . GLY A 1 212 ? 12.026 2.524 5.876 1.00 80.19 212 GLY A C 1
ATOM 1650 O O . GLY A 1 212 ? 11.389 2.068 4.931 1.00 80.19 212 GLY A O 1
ATOM 1651 N N . LYS A 1 213 ? 12.722 1.732 6.702 1.00 88.88 213 LYS A N 1
ATOM 1652 C CA . LYS A 1 213 ? 12.674 0.267 6.603 1.00 88.88 213 LYS A CA 1
ATOM 1653 C C . LYS A 1 213 ? 11.281 -0.232 6.987 1.00 88.88 213 LYS A C 1
ATOM 1655 O O . LYS A 1 213 ? 10.818 0.031 8.093 1.00 88.88 213 LYS A O 1
ATOM 1660 N N . LEU A 1 214 ? 10.643 -0.979 6.093 1.00 90.81 214 LEU A N 1
ATOM 1661 C CA . LEU A 1 214 ? 9.371 -1.644 6.349 1.00 90.81 214 LEU A CA 1
ATOM 1662 C C . LEU A 1 214 ? 9.619 -3.139 6.566 1.00 90.81 214 LEU A C 1
ATOM 1664 O O . LEU A 1 214 ? 10.406 -3.746 5.852 1.00 90.81 214 LEU A O 1
ATOM 1668 N N . VAL A 1 215 ? 8.945 -3.732 7.543 1.00 94.56 215 VAL A N 1
ATOM 1669 C CA . VAL A 1 215 ? 8.925 -5.177 7.788 1.00 94.56 215 VAL A CA 1
ATOM 1670 C C . VAL A 1 215 ? 7.479 -5.628 7.686 1.00 94.56 215 VAL A C 1
ATOM 1672 O O . VAL A 1 215 ? 6.628 -5.103 8.402 1.00 94.56 215 VAL A O 1
ATOM 1675 N N . LEU A 1 216 ? 7.184 -6.569 6.794 1.00 96.12 216 LEU A N 1
ATOM 1676 C CA . LEU A 1 216 ? 5.846 -7.146 6.675 1.00 96.12 216 LEU A CA 1
ATOM 1677 C C . LEU A 1 216 ? 5.700 -8.244 7.728 1.00 96.12 216 LEU A C 1
ATOM 1679 O O . LEU A 1 216 ? 6.512 -9.162 7.776 1.00 96.12 216 LEU A O 1
ATOM 1683 N N . GLU A 1 217 ? 4.691 -8.128 8.586 1.00 96.88 217 GLU A N 1
ATOM 1684 C CA . GLU A 1 217 ? 4.410 -9.117 9.633 1.00 96.88 217 GLU A CA 1
ATOM 1685 C C . GLU A 1 217 ? 3.323 -10.102 9.182 1.00 96.88 217 GLU A C 1
ATOM 1687 O O . GLU A 1 217 ? 3.391 -11.284 9.503 1.00 96.88 217 GLU A O 1
ATOM 1692 N N . ASN A 1 218 ? 2.310 -9.630 8.446 1.00 96.50 218 ASN A N 1
ATOM 1693 C CA . ASN A 1 218 ? 1.202 -10.465 7.980 1.00 96.50 218 ASN A CA 1
ATOM 1694 C C . ASN A 1 218 ? 0.527 -9.853 6.741 1.00 96.50 218 ASN A C 1
ATOM 1696 O O . ASN A 1 218 ? 0.331 -8.636 6.673 1.00 96.50 218 ASN A O 1
ATOM 1700 N N . ILE A 1 219 ? 0.129 -10.696 5.787 1.00 97.50 219 ILE A N 1
ATOM 1701 C CA . ILE A 1 219 ? -0.607 -10.315 4.577 1.00 97.50 219 ILE A CA 1
ATOM 1702 C C . ILE A 1 219 ? -1.783 -11.274 4.415 1.00 97.50 219 ILE A C 1
ATOM 1704 O O . ILE A 1 219 ? -1.611 -12.490 4.430 1.00 97.50 219 ILE A O 1
ATOM 1708 N N . GLN A 1 220 ? -2.986 -10.729 4.252 1.00 97.50 220 GLN A N 1
ATOM 1709 C CA . GLN A 1 220 ? -4.210 -11.515 4.132 1.00 97.50 220 GLN A CA 1
ATOM 1710 C C . GLN A 1 220 ? -5.053 -11.020 2.962 1.00 97.50 220 GLN A C 1
ATOM 1712 O O . GLN A 1 220 ? -5.525 -9.881 2.975 1.00 97.50 220 GLN A O 1
ATOM 1717 N N . LEU A 1 221 ? -5.311 -11.890 1.985 1.00 98.00 221 LEU A N 1
ATOM 1718 C CA . LEU A 1 221 ? -6.372 -11.676 1.005 1.00 98.00 221 LEU A CA 1
ATOM 1719 C C . LEU A 1 221 ? -7.722 -12.035 1.638 1.00 98.00 221 LEU A C 1
ATOM 1721 O O . LEU A 1 221 ? -7.908 -13.140 2.147 1.00 98.00 221 LEU A O 1
ATOM 1725 N N . GLN A 1 222 ? -8.667 -11.099 1.621 1.00 97.62 222 GLN A N 1
ATOM 1726 C CA . GLN A 1 222 ? -9.949 -11.214 2.311 1.00 97.62 222 GLN A CA 1
ATOM 1727 C C . GLN A 1 222 ? -11.113 -10.897 1.378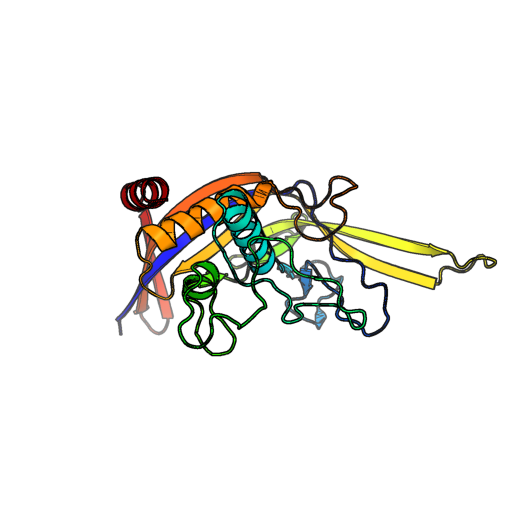 1.00 97.62 222 GLN A C 1
ATOM 1729 O O . GLN A 1 222 ? -11.077 -9.907 0.649 1.00 97.62 222 GLN A O 1
ATOM 1734 N N . LYS A 1 223 ? -12.185 -11.683 1.467 1.00 96.81 223 LYS A N 1
ATOM 1735 C CA . LYS A 1 223 ? -13.521 -11.310 0.997 1.00 96.81 223 LYS A CA 1
ATOM 1736 C C . LYS A 1 223 ? -14.275 -10.679 2.161 1.00 96.81 223 LYS A C 1
ATOM 1738 O O . LYS A 1 223 ? -14.391 -11.285 3.223 1.00 96.81 223 LYS A O 1
ATOM 1743 N N . VAL A 1 224 ? -14.777 -9.469 1.960 1.00 95.62 224 VAL A N 1
ATOM 1744 C CA . VAL A 1 224 ? -15.500 -8.695 2.969 1.00 95.62 224 VAL A CA 1
ATOM 1745 C C . VAL A 1 224 ? -16.924 -8.476 2.489 1.00 95.62 224 VAL A C 1
ATOM 1747 O O . VAL A 1 224 ? -17.134 -8.038 1.359 1.00 95.62 224 VAL A O 1
ATOM 1750 N N . ARG A 1 225 ? -17.894 -8.776 3.351 1.00 94.38 225 ARG A N 1
ATOM 1751 C CA . ARG A 1 225 ? -19.311 -8.465 3.163 1.00 94.38 225 ARG A CA 1
ATOM 1752 C C . ARG A 1 225 ? -19.727 -7.491 4.261 1.00 94.38 225 ARG A C 1
ATOM 1754 O O . ARG A 1 225 ? -19.736 -7.857 5.432 1.00 94.38 225 ARG A O 1
ATOM 1761 N N . LEU A 1 226 ? -20.010 -6.255 3.863 1.00 90.44 226 LEU A N 1
ATOM 1762 C CA . LEU A 1 226 ? -20.556 -5.211 4.725 1.00 90.44 226 LEU A CA 1
ATOM 1763 C C . LEU A 1 226 ? -22.068 -5.210 4.583 1.00 90.44 226 LEU A C 1
ATOM 1765 O O . LEU A 1 226 ? -22.569 -5.046 3.471 1.00 90.44 226 LEU A O 1
ATOM 1769 N N . GLU A 1 227 ? -22.777 -5.375 5.686 1.00 91.50 227 GLU A N 1
ATOM 1770 C CA . GLU A 1 227 ? -24.233 -5.348 5.736 1.00 91.50 227 GLU A CA 1
ATOM 1771 C C . GLU A 1 227 ? -24.670 -4.164 6.586 1.00 91.50 227 GLU A C 1
ATOM 1773 O O . GLU A 1 227 ? -24.313 -4.062 7.754 1.00 91.50 227 GLU A O 1
ATOM 1778 N N . ARG A 1 228 ? -25.420 -3.241 5.983 1.00 88.44 228 ARG A N 1
ATOM 1779 C CA . ARG A 1 228 ? -25.980 -2.076 6.667 1.00 88.44 228 ARG A CA 1
ATOM 1780 C C . ARG A 1 228 ? -27.469 -2.279 6.848 1.00 88.44 228 ARG A C 1
ATOM 1782 O O . ARG A 1 228 ? -28.199 -2.374 5.859 1.00 88.44 228 ARG A O 1
ATOM 1789 N N . THR A 1 229 ? -27.920 -2.303 8.092 1.00 88.56 229 THR A N 1
ATOM 1790 C CA . THR A 1 229 ? -29.334 -2.395 8.460 1.00 88.56 229 THR A CA 1
ATOM 1791 C C . THR A 1 229 ? -29.750 -1.175 9.256 1.00 88.56 229 THR A C 1
ATOM 1793 O O . THR A 1 229 ? -29.059 -0.764 10.180 1.00 88.56 229 THR A O 1
ATOM 1796 N N . ILE A 1 230 ? -30.907 -0.604 8.930 1.00 85.44 230 ILE A N 1
ATOM 1797 C CA . ILE A 1 230 ? -31.509 0.457 9.742 1.00 85.44 230 ILE A CA 1
ATOM 1798 C C . ILE A 1 230 ? -32.458 -0.201 10.741 1.00 85.44 230 ILE A C 1
ATOM 1800 O O . ILE A 1 230 ? -33.491 -0.737 10.341 1.00 85.44 230 ILE A O 1
ATOM 1804 N N . VAL A 1 231 ? -32.113 -0.149 12.026 1.00 83.56 231 VAL A N 1
ATOM 1805 C CA . VAL A 1 231 ? -32.935 -0.668 13.126 1.00 83.56 231 VAL A CA 1
ATOM 1806 C C . VAL A 1 231 ? -33.304 0.503 14.030 1.00 83.56 231 VAL A C 1
ATOM 1808 O O . VAL A 1 231 ? -32.430 1.148 14.604 1.00 83.56 231 VAL A O 1
ATOM 1811 N N . LYS A 1 232 ? -34.606 0.808 14.139 1.00 83.88 232 LYS A N 1
ATOM 1812 C CA . LYS A 1 232 ? -35.134 1.925 14.952 1.00 83.88 232 LYS A CA 1
ATOM 1813 C C . LYS A 1 232 ? -34.433 3.272 14.675 1.00 83.88 232 LYS A C 1
ATOM 1815 O O . LYS A 1 232 ? -34.046 3.981 15.597 1.00 83.88 232 LYS A O 1
ATOM 1820 N N . GLY A 1 233 ? -34.204 3.594 13.399 1.00 83.56 233 GLY A N 1
ATOM 1821 C CA . GLY A 1 233 ? -33.551 4.844 12.982 1.00 83.56 233 GLY A CA 1
ATOM 1822 C C . GLY A 1 233 ? -32.028 4.890 13.174 1.00 83.56 233 GLY A C 1
ATOM 1823 O O . GLY A 1 233 ? -31.408 5.873 12.783 1.00 83.56 233 GLY A O 1
ATOM 1824 N N . LYS A 1 234 ? -31.403 3.837 13.720 1.00 81.75 234 LYS A N 1
ATOM 1825 C CA . LYS A 1 234 ? -29.941 3.714 13.826 1.00 81.75 234 LYS A CA 1
ATOM 1826 C C . LYS A 1 234 ? -29.400 2.807 12.726 1.00 81.75 234 LYS A C 1
ATOM 1828 O O . LYS A 1 234 ? -29.961 1.743 12.467 1.00 81.75 234 LYS A O 1
ATOM 1833 N N . VAL A 1 235 ? -28.301 3.218 12.098 1.00 83.12 235 VAL A N 1
ATOM 1834 C CA . VAL A 1 235 ? -27.551 2.368 11.165 1.00 83.12 235 VAL A CA 1
ATOM 1835 C C . VAL A 1 235 ? -26.713 1.392 11.987 1.00 83.12 235 VAL A C 1
ATOM 1837 O O . VAL A 1 235 ? -25.859 1.806 12.764 1.00 83.12 235 VAL A O 1
ATOM 1840 N N . GLN A 1 236 ? -26.979 0.102 11.828 1.00 84.50 236 GLN A N 1
ATOM 1841 C CA . GLN A 1 236 ? -26.125 -0.980 12.300 1.00 84.50 236 GLN A CA 1
ATOM 1842 C C . GLN A 1 236 ? -25.327 -1.511 11.111 1.00 84.50 236 GLN A C 1
ATOM 1844 O O . GLN A 1 236 ? -25.903 -1.792 10.058 1.00 84.50 236 GLN A O 1
ATOM 1849 N N . GLU A 1 237 ? -24.011 -1.619 11.277 1.00 84.75 237 GLU A N 1
ATOM 1850 C CA . GLU A 1 237 ? -23.114 -2.194 10.277 1.00 84.75 237 GLU A CA 1
ATOM 1851 C C . GLU A 1 237 ? -22.544 -3.516 10.793 1.00 84.75 237 GLU A C 1
ATOM 1853 O O . GLU A 1 237 ? -21.898 -3.555 11.839 1.00 84.75 237 GLU A O 1
ATOM 1858 N N . GLU A 1 238 ? -22.753 -4.597 10.050 1.00 88.31 238 GLU A N 1
ATOM 1859 C CA . GLU A 1 238 ? -22.130 -5.892 10.304 1.00 88.31 238 GLU A CA 1
ATOM 1860 C C . GLU A 1 238 ? -21.061 -6.162 9.236 1.00 88.31 238 GLU A C 1
ATOM 1862 O O . GLU A 1 238 ? -21.301 -6.013 8.036 1.00 88.31 238 GLU A O 1
ATOM 1867 N N . THR A 1 239 ? -19.861 -6.560 9.664 1.00 90.44 239 THR A N 1
ATOM 1868 C CA . THR A 1 239 ? -18.754 -6.908 8.761 1.00 90.44 239 THR A CA 1
ATOM 1869 C C . THR A 1 239 ? -18.451 -8.396 8.863 1.00 90.44 239 THR A C 1
ATOM 1871 O O . THR A 1 239 ? -17.919 -8.856 9.870 1.00 90.44 239 THR A O 1
ATOM 1874 N N . LYS A 1 240 ? -18.704 -9.144 7.787 1.00 93.19 240 LYS A N 1
ATOM 1875 C CA . LYS A 1 240 ? -18.312 -10.556 7.656 1.00 93.19 240 LYS A CA 1
ATOM 1876 C C . LYS A 1 240 ? -17.045 -10.662 6.814 1.00 93.19 240 LYS A C 1
ATOM 1878 O O . LYS A 1 240 ? -16.979 -10.106 5.716 1.00 93.19 240 LYS A O 1
ATOM 1883 N N . VAL A 1 241 ? -16.036 -11.369 7.324 1.00 95.31 241 VAL A N 1
ATOM 1884 C CA . VAL A 1 241 ? -14.718 -11.504 6.684 1.00 95.31 241 VAL A CA 1
ATOM 1885 C C . VAL A 1 241 ? -14.393 -12.975 6.459 1.00 95.31 241 VAL A C 1
ATOM 1887 O O . VAL A 1 241 ? -14.461 -13.778 7.382 1.00 95.31 241 VAL A O 1
ATOM 1890 N N . GLN A 1 242 ? -13.992 -13.311 5.237 1.00 96.69 242 GLN A N 1
ATOM 1891 C CA . GLN A 1 242 ? -13.500 -14.633 4.859 1.00 96.69 242 GLN A CA 1
ATOM 1892 C C . GLN A 1 242 ? -12.084 -14.503 4.295 1.00 96.69 242 GLN A C 1
ATOM 1894 O O . GLN A 1 242 ? -11.863 -13.745 3.350 1.00 96.69 242 GLN A O 1
ATOM 1899 N N . ASN A 1 243 ? -11.128 -15.251 4.845 1.00 96.12 243 ASN A N 1
ATOM 1900 C CA . ASN A 1 243 ? -9.772 -15.318 4.297 1.00 96.12 243 ASN A CA 1
ATOM 1901 C C . ASN A 1 243 ? -9.755 -16.184 3.028 1.00 96.12 243 ASN A C 1
ATOM 1903 O O . ASN A 1 243 ? -10.351 -17.258 2.990 1.00 96.12 243 ASN A O 1
ATOM 1907 N N . LEU A 1 244 ? -9.052 -15.720 1.998 1.00 96.38 244 LEU A N 1
ATOM 1908 C CA . LEU A 1 244 ? -8.943 -16.359 0.686 1.00 96.38 244 LEU A CA 1
ATOM 1909 C C . LEU A 1 244 ? -7.526 -16.917 0.470 1.00 96.38 244 LEU A C 1
ATOM 1911 O O . LEU A 1 244 ? -6.866 -16.587 -0.510 1.00 96.38 244 LEU A O 1
ATOM 1915 N N . TRP A 1 245 ? -7.046 -17.738 1.409 1.00 94.44 245 TRP A N 1
ATOM 1916 C CA . TRP A 1 245 ? -5.668 -18.252 1.407 1.00 94.44 245 TRP A CA 1
ATOM 1917 C C . TRP A 1 245 ? -5.311 -19.011 0.118 1.00 94.44 245 TRP A C 1
ATOM 1919 O O . TRP A 1 245 ? -4.330 -18.663 -0.529 1.00 94.44 245 TRP A O 1
ATOM 1929 N N . ARG A 1 246 ? -6.162 -19.952 -0.319 1.00 95.44 246 ARG A N 1
ATOM 1930 C CA . ARG A 1 246 ? -5.938 -20.728 -1.556 1.00 95.44 246 ARG A CA 1
ATOM 1931 C C . ARG A 1 246 ? -5.812 -19.842 -2.797 1.00 95.44 246 ARG A C 1
ATOM 1933 O O . ARG A 1 246 ? -4.911 -20.025 -3.600 1.00 95.44 246 ARG A O 1
ATOM 1940 N N . GLU A 1 247 ? -6.683 -18.840 -2.931 1.00 95.69 247 GLU A N 1
ATOM 1941 C CA . GLU A 1 247 ? -6.616 -17.896 -4.056 1.00 95.69 247 GLU A CA 1
ATOM 1942 C C . GLU A 1 247 ? -5.315 -17.081 -4.029 1.00 95.69 247 GLU A C 1
ATOM 1944 O O . GLU A 1 247 ? -4.737 -16.800 -5.077 1.00 95.69 247 GLU A O 1
ATOM 1949 N N . MET A 1 248 ? -4.845 -16.714 -2.834 1.00 95.19 248 MET A N 1
ATOM 1950 C CA . MET A 1 248 ? -3.584 -15.999 -2.657 1.00 95.19 248 MET A CA 1
ATOM 1951 C C . MET A 1 248 ? -2.378 -16.862 -3.053 1.00 95.19 248 MET A C 1
ATOM 1953 O O . MET A 1 248 ? -1.502 -16.368 -3.760 1.00 95.19 248 MET A O 1
ATOM 1957 N N . GLU A 1 249 ? -2.343 -18.136 -2.648 1.00 95.50 249 GLU A N 1
ATOM 1958 C CA . GLU A 1 249 ? -1.296 -19.093 -3.040 1.00 95.50 249 GLU A CA 1
ATOM 1959 C C . GLU A 1 249 ? -1.279 -19.328 -4.552 1.00 95.50 249 GLU A C 1
ATOM 1961 O O . GLU A 1 249 ? -0.234 -19.192 -5.184 1.00 95.50 249 GLU A O 1
ATOM 1966 N N . GLU A 1 250 ? -2.440 -19.608 -5.149 1.00 96.19 250 GLU A N 1
ATOM 1967 C CA . GLU A 1 250 ? -2.563 -19.812 -6.595 1.00 96.19 250 GLU A CA 1
ATOM 1968 C C . GLU A 1 250 ? -2.109 -18.579 -7.387 1.00 96.19 250 GLU A C 1
ATOM 1970 O O . GLU A 1 250 ? -1.444 -18.701 -8.415 1.00 96.19 250 GLU A O 1
ATOM 1975 N N . ALA A 1 251 ? -2.453 -17.375 -6.919 1.00 95.75 251 ALA A N 1
ATOM 1976 C CA . ALA A 1 251 ? -2.019 -16.139 -7.556 1.00 95.75 251 ALA A CA 1
ATOM 1977 C C . ALA A 1 251 ? -0.498 -15.957 -7.461 1.00 95.75 251 ALA A C 1
ATOM 1979 O O . ALA A 1 251 ? 0.134 -15.618 -8.462 1.00 95.75 251 ALA A O 1
ATOM 1980 N N . LEU A 1 252 ? 0.096 -16.224 -6.294 1.00 95.19 252 LEU A N 1
ATOM 1981 C CA . LEU A 1 252 ? 1.546 -16.156 -6.092 1.00 95.19 252 LEU A CA 1
ATOM 1982 C C . LEU A 1 252 ? 2.317 -17.167 -6.948 1.00 95.19 252 LEU A C 1
ATOM 1984 O O . LEU A 1 252 ? 3.406 -16.830 -7.399 1.00 95.19 252 LEU A O 1
ATOM 1988 N N . GLN A 1 253 ? 1.760 -18.360 -7.179 1.00 93.38 253 GLN A N 1
ATOM 1989 C CA . GLN A 1 253 ? 2.337 -19.390 -8.055 1.00 93.38 253 GLN A CA 1
ATOM 1990 C C . GL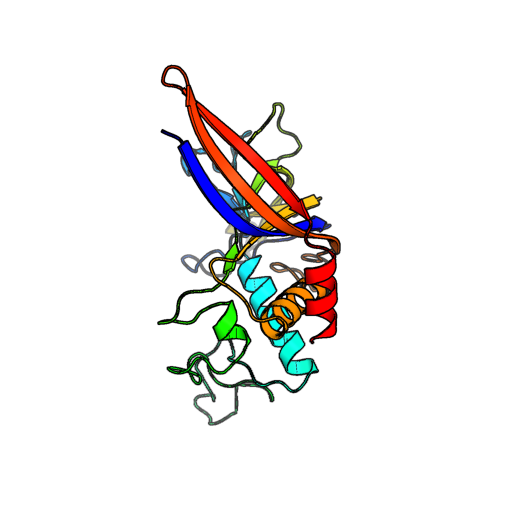N A 1 253 ? 2.174 -19.072 -9.546 1.00 93.38 253 GLN A C 1
ATOM 1992 O O . GLN A 1 253 ? 2.957 -19.536 -10.368 1.00 93.38 253 GLN A O 1
ATOM 1997 N N . SER A 1 254 ? 1.151 -18.295 -9.914 1.00 89.38 254 SER A N 1
ATOM 1998 C CA . SER A 1 254 ? 0.899 -17.902 -11.309 1.00 89.38 254 SER A CA 1
ATOM 1999 C C . SER A 1 254 ? 1.834 -16.804 -11.840 1.00 89.38 254 SER A C 1
ATOM 2001 O O . SER A 1 254 ? 1.711 -16.394 -12.997 1.00 89.38 254 SER A O 1
ATOM 2003 N N . TRP A 1 255 ? 2.731 -16.308 -10.987 1.00 84.19 255 TRP A N 1
ATOM 2004 C CA . TRP A 1 255 ? 3.739 -15.289 -11.263 1.00 84.19 255 TRP A CA 1
ATOM 2005 C C . TRP A 1 255 ? 5.108 -15.805 -10.830 1.00 84.19 255 TRP A C 1
ATOM 2007 O O . TRP A 1 255 ? 6.142 -15.237 -11.239 1.00 84.19 255 TRP A O 1
#

Foldseek 3Di:
DKDKDKFKKKKFKKFFQKAWAADPPDDVPPGRAQWDFPDPVCVPHAPTKTWGDDPLVLLLVLLQVVCVVVQAADEDPAQDQADPVRHGPDDRSYDHACPCPPVRPGLSCVAQNHPPGDHQKDKDTAMEHDLPHDDDDPRYHHWHKDFDFDFDDDVPDPDTPDTPRIIMTGTMGMIMMIRNDDDDLQSLLSSVSSVVSSQVDAHHDPVVVVHRHMGTPDIFIKIWMWMWDQDPNDTDIDIDIDTPVVSNVSSNVSD

pLDDT: mean 81.47, std 15.91, range [30.22, 98.19]

Sequence (255 aa):
MLVARTFKRIKIQAKTPIAKPGNGVIRGGNTTNLLLAYNEQAEGKAGSRYMVKGLRGMLNHAMMALAQQQGIEVCHSSDKRETQAGVRLLPEGFHPNGSCFPENECIKHKIMGSIKKQSLIRFDSVIVVSDNLKGTFEDAQKIHIGTENRTSLMYKTKKSIQNFKDRYIGGRLIFTIELLGKLTKKELGFLLKGILYMPELRWGRGGNNGAGKLVLENIQLQKVRLERTIVKGKVQEETKVQNLWREMEEALQSW

Mean predicted aligned error: 9.02 Å

Nearest PDB structures (foldseek):
  8rc3-assembly1_A  TM=5.187E-01  e=5.561E-06  Ectopseudomonas oleovorans
  7xg1-assembly1_F  TM=4.776E-01  e=1.786E-06  Pseudomonas aeruginosa
  8rfj-assembly1_C  TM=5.014E-01  e=7.063E-06  Ectopseudomonas oleovorans
  7xg1-assembly1_C  TM=4.700E-01  e=6.653E-06  Pseudomonas aeruginosa
  8rc3-assembly1_B  TM=4.788E-01  e=3.342E-05  Ectopseudomonas oleovorans

Radius of gyration: 21.09 Å; Cα contacts (8 Å, |Δi|>4): 520; chains: 1; bounding box: 64×55×53 Å

Secondary structure (DSSP, 8-state):
-EEEEEEEEEEEEEEEEEEB-B---STTS--B-SEEESSGGGTTSTT--EEE--HHHHHHHHHHHHHHHTT--EE-S----B-TTS-B-SPTTEE-TTTTTTTT-SHHHHHH-BTTB--SEEEPPEEEEETT--S--TT-EEEEEEEEEEEEEPTT-SSEEEEEEEEEEEEEEEEEEEE-SPPPHHHHHHHHHHHHHGGGSBSBB-GGGTTTB-EEEEEEEEEEEEEEEEETTEEEEEEEEEE-HHHHHHHHHT-

Solvent-accessible surface area (backbone atoms only — not comparable to full-atom values): 14197 Å² total; per-residue (Å²): 106,79,51,74,50,77,46,42,32,39,44,36,35,33,34,24,83,32,31,30,37,40,85,56,92,43,93,92,48,82,61,45,53,33,53,40,64,70,47,83,93,32,76,91,46,93,85,39,45,26,35,59,50,59,64,71,58,46,38,54,52,19,39,49,54,52,29,43,78,69,69,37,62,35,64,39,96,45,65,60,58,47,48,98,83,71,46,74,64,54,59,88,43,44,45,34,37,69,65,48,59,90,80,38,72,28,68,63,39,55,42,65,21,56,102,90,40,77,43,32,51,43,74,55,86,35,35,33,31,46,57,88,54,85,80,85,56,95,80,40,43,63,26,45,64,47,70,49,79,44,72,46,70,44,92,95,48,98,54,68,77,45,72,48,79,47,49,29,41,27,45,61,50,67,45,40,37,38,41,74,52,90,68,53,52,49,55,47,9,49,53,52,52,13,56,72,38,35,47,84,42,56,44,66,29,52,47,94,78,69,23,9,42,43,42,81,76,47,77,40,45,30,42,39,38,40,37,37,38,60,57,95,90,39,82,45,77,48,78,48,78,44,79,37,62,68,61,50,52,54,11,51,71,60,91